Protein AF-A0A955WCJ7-F1 (afdb_monomer)

pLDDT: mean 88.78, std 13.04, range [37.25, 98.38]

Mean predicted aligned error: 10.56 Å

Foldseek 3Di:
DDDDDDDDDDDDDDDDDPDDDPPDFDPVLVVLVVQLVPQPDPLSNLLSLLVSCVVCVPTPCNVVSVVVNLVCLVVQCVVQQPDLVSLVSSCSSCVPDPCNVVSVVSNVVVVVVVVVVVVVVVVVLVVQQVVLVVLLVVCQCVVVVLCLLPLLQQLPQPQAQDAPVVSCVVRVSVVVNQVPPPHWDDDQFKTKDKDKDKGWAADPVRDTDIDMWMWIKMFTDDRRGTFWIKIKTKQLNLQVNLCSHVSDHADLLDPVSSVVSVVVSCVSCVVSCCVSQPPDKDFDPDDDDDDPDDFDFPTWIDGDQKIKGWTWFDRPDDGGMTIMIIGTDPDDD

Secondary structure (DSSP, 8-state):
----------------PPPP---PPPHHHHHHHHHHHT-SSHHHHHHHHHHHHHH-TT-TTHHHHHHHHHHHHHHHHHHHTTSHHHHHHHHHH-TTSTTHHHHHHHHHHHHHHHHHHHHHHHHHHHHHHHHHHHHHHHHTTHHHHHHHHHHHHHTT---TTSBHHHHHHH-HHHHHHHHSSSPPEE-SSEEEEEEEEEEEEEETTTEEEEEEEEEEEEEEEETTEEEEEEEEEETTHHHHHHHHHH-----TTSHHHHHHHHHHHHHHHHHHHHHHH-S--EE--SPPPP-SS---EEEEEEETTEEEEEE-PPTT-TT-EEEEEEEEPPPP-

Solvent-accessible surface area (backbone atoms only — not comparable to full-atom values): 18838 Å² total; per-residue (Å²): 136,85,88,84,88,87,90,85,88,83,89,84,89,81,82,90,71,86,77,77,80,79,83,73,65,49,74,68,53,47,53,38,50,48,51,21,73,66,36,90,43,74,66,54,20,44,51,34,39,32,53,32,40,73,78,31,68,84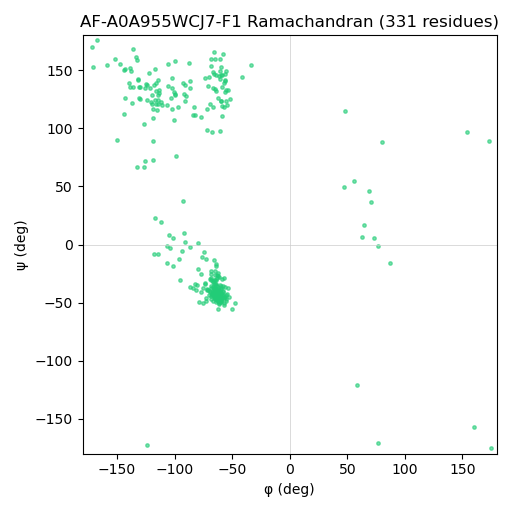,36,86,58,30,67,60,48,51,54,57,48,65,75,43,45,68,65,54,42,72,77,19,66,88,39,66,68,33,30,52,54,44,43,65,51,32,68,84,37,98,54,27,70,59,40,54,53,49,43,52,52,51,53,49,51,56,50,50,52,52,52,47,53,51,51,52,51,53,50,51,52,52,49,28,56,47,50,31,61,74,51,44,56,53,64,58,57,49,48,54,52,49,50,54,42,60,62,65,63,80,55,68,65,35,45,48,72,60,39,35,69,77,36,55,64,50,45,51,66,47,66,40,87,66,63,53,55,68,62,80,47,35,37,40,30,73,47,74,47,76,39,38,40,77,45,96,88,73,52,71,46,82,46,66,41,39,45,36,40,35,37,35,34,55,91,54,12,37,60,34,38,34,42,35,16,52,65,38,19,38,41,38,44,40,24,53,72,70,67,50,86,67,54,72,85,39,68,65,53,41,48,52,25,42,54,50,43,51,63,65,43,49,60,55,51,38,71,54,57,44,95,58,65,43,83,46,96,67,83,79,77,92,62,101,59,94,80,63,62,78,42,42,38,34,35,92,67,32,29,40,31,36,33,56,47,57,89,85,46,87,73,21,45,19,36,37,42,39,32,61,46,77,74,80,130

Structure (mmCIF, N/CA/C/O backbone):
data_AF-A0A955WCJ7-F1
#
_entry.id   AF-A0A955WCJ7-F1
#
loop_
_atom_site.group_PDB
_atom_site.id
_atom_site.type_symbol
_atom_site.label_atom_id
_atom_site.label_alt_id
_atom_site.label_comp_id
_atom_site.label_asym_id
_atom_site.label_entity_id
_atom_site.label_seq_id
_atom_site.pdbx_PDB_ins_code
_atom_site.Cartn_x
_atom_site.Cartn_y
_atom_site.Cartn_z
_atom_site.occupancy
_atom_site.B_iso_or_equiv
_atom_site.auth_seq_id
_atom_site.auth_comp_id
_atom_site.auth_asym_id
_atom_site.auth_atom_id
_atom_site.pdbx_PDB_model_num
ATOM 1 N N . MET A 1 1 ? 101.011 9.136 -98.442 1.00 37.25 1 MET A N 1
ATOM 2 C CA . MET A 1 1 ? 101.334 10.553 -98.180 1.00 37.25 1 MET A CA 1
ATOM 3 C C . MET A 1 1 ? 100.215 11.173 -97.357 1.00 37.25 1 MET A C 1
ATOM 5 O O . MET A 1 1 ? 99.083 11.134 -97.805 1.00 37.25 1 MET A O 1
ATOM 9 N N . ALA A 1 2 ? 100.590 11.663 -96.172 1.00 40.34 2 ALA A N 1
ATOM 10 C CA . ALA A 1 2 ? 100.021 12.739 -95.348 1.00 40.34 2 ALA A CA 1
ATOM 11 C C . ALA A 1 2 ? 98.503 12.835 -95.045 1.00 40.34 2 ALA A C 1
ATOM 13 O O . ALA A 1 2 ? 97.675 13.153 -95.889 1.00 40.34 2 ALA A O 1
ATOM 14 N N . ALA A 1 3 ? 98.250 12.660 -93.743 1.00 43.47 3 ALA A N 1
ATOM 15 C CA . ALA A 1 3 ? 97.163 13.095 -92.864 1.00 43.47 3 ALA A CA 1
ATOM 16 C C . ALA A 1 3 ? 96.498 14.464 -93.130 1.00 43.47 3 ALA A C 1
ATOM 18 O O . ALA A 1 3 ? 97.184 15.406 -93.511 1.00 43.47 3 ALA A O 1
ATOM 19 N N . LEU A 1 4 ? 95.228 14.614 -92.706 1.00 42.62 4 LEU A N 1
ATOM 20 C CA . LEU A 1 4 ? 94.860 15.453 -91.545 1.00 42.62 4 LEU A CA 1
ATOM 21 C C . LEU A 1 4 ? 93.385 15.307 -91.104 1.00 42.62 4 LEU A C 1
ATOM 23 O O . LEU A 1 4 ? 92.505 14.948 -91.874 1.00 42.62 4 LEU A O 1
ATOM 27 N N . ALA A 1 5 ? 93.218 15.559 -89.806 1.00 43.28 5 ALA A N 1
ATOM 28 C CA . ALA A 1 5 ? 92.117 15.371 -88.863 1.00 43.28 5 ALA A CA 1
ATOM 29 C C . ALA A 1 5 ? 90.751 16.034 -89.148 1.00 43.28 5 ALA A C 1
ATOM 31 O O . ALA A 1 5 ? 90.656 17.037 -89.847 1.00 43.28 5 ALA A O 1
ATOM 32 N N . GLY A 1 6 ? 89.727 15.550 -88.426 1.00 41.34 6 GLY A N 1
ATOM 33 C CA . GLY A 1 6 ? 88.511 16.311 -88.112 1.00 41.34 6 GLY A CA 1
ATOM 34 C C . GLY A 1 6 ? 87.411 15.488 -87.427 1.00 41.34 6 GLY A C 1
ATOM 35 O O . GLY A 1 6 ? 86.560 14.925 -88.103 1.00 41.34 6 GLY A O 1
ATOM 36 N N . VAL A 1 7 ? 87.422 15.423 -86.090 1.00 51.59 7 VAL A N 1
ATOM 37 C CA . VAL A 1 7 ? 86.361 14.848 -85.234 1.00 51.59 7 VAL A CA 1
ATOM 38 C C . VAL A 1 7 ? 85.375 15.950 -84.841 1.00 51.59 7 VAL A C 1
ATOM 40 O O . VAL A 1 7 ? 85.821 16.945 -84.278 1.00 51.59 7 VAL A O 1
ATOM 43 N N . VAL A 1 8 ? 84.062 15.744 -85.023 1.00 52.50 8 VAL A N 1
ATOM 44 C CA . VAL A 1 8 ? 83.006 16.377 -84.202 1.00 52.50 8 VAL A CA 1
ATOM 45 C C . VAL A 1 8 ? 81.854 15.388 -83.984 1.00 52.50 8 VAL A C 1
ATOM 47 O O . VAL A 1 8 ? 81.312 14.806 -84.919 1.00 52.50 8 VAL A O 1
ATOM 50 N N . PHE A 1 9 ? 81.528 15.206 -82.707 1.00 46.81 9 PHE A N 1
ATOM 51 C CA . PHE A 1 9 ? 80.503 14.353 -82.109 1.00 46.81 9 PHE A CA 1
ATOM 52 C C . PHE A 1 9 ? 79.159 15.109 -82.060 1.00 46.81 9 PHE A C 1
ATOM 54 O O . PHE A 1 9 ? 79.153 16.292 -81.726 1.00 46.81 9 PHE A O 1
ATOM 61 N N . GLY A 1 10 ? 78.029 14.446 -82.331 1.00 44.62 10 GLY A N 1
ATOM 62 C CA . GLY A 1 10 ? 76.694 15.063 -82.286 1.00 44.62 10 GLY A CA 1
ATOM 63 C C . GLY A 1 10 ? 75.588 14.075 -81.911 1.00 44.62 10 GLY A C 1
ATOM 64 O O . GLY A 1 10 ? 75.000 13.435 -82.776 1.00 44.62 10 GLY A O 1
ATOM 65 N N . LEU A 1 11 ? 75.345 13.965 -80.602 1.00 45.66 11 LEU A N 1
ATOM 66 C CA . LEU A 1 11 ? 74.226 13.297 -79.924 1.00 45.66 11 LEU A CA 1
ATOM 67 C C . LEU A 1 11 ? 72.863 13.923 -80.291 1.00 45.66 11 LEU A C 1
ATOM 69 O O . LEU A 1 11 ? 72.775 15.146 -80.341 1.00 45.66 11 LEU A O 1
ATOM 73 N N . ALA A 1 12 ? 71.802 13.104 -80.380 1.00 46.84 12 ALA A N 1
ATOM 74 C CA . ALA A 1 12 ? 70.592 13.177 -79.527 1.00 46.84 12 ALA A CA 1
ATOM 75 C C . ALA A 1 12 ? 69.337 12.586 -80.214 1.00 46.84 12 ALA A C 1
ATOM 77 O O . ALA A 1 12 ? 68.611 13.268 -80.931 1.00 46.84 12 ALA A O 1
ATOM 78 N N . LEU A 1 13 ? 69.043 11.319 -79.908 1.00 51.06 13 LEU A N 1
ATOM 79 C CA . LEU A 1 13 ? 67.697 10.737 -79.939 1.00 51.06 13 LEU A CA 1
ATOM 80 C C . LEU A 1 13 ? 67.208 10.720 -78.486 1.00 51.06 13 LEU A C 1
ATOM 82 O O . LEU A 1 13 ? 67.719 9.942 -77.682 1.00 51.06 13 LEU A O 1
ATOM 86 N N . LEU A 1 14 ? 66.269 11.599 -78.133 1.00 53.44 14 LEU A N 1
ATOM 87 C CA . LEU A 1 14 ? 65.643 11.632 -76.810 1.00 53.44 14 LEU A CA 1
ATOM 88 C C . LEU A 1 14 ? 64.144 11.387 -76.962 1.00 53.44 14 LEU A C 1
ATOM 90 O O . LEU A 1 14 ? 63.402 12.202 -77.506 1.00 53.44 14 LEU A O 1
ATOM 94 N N . ALA A 1 15 ? 63.758 10.199 -76.505 1.00 49.97 15 ALA A N 1
ATOM 95 C CA . ALA A 1 15 ? 62.405 9.698 -76.419 1.00 49.97 15 ALA A CA 1
ATOM 96 C C . ALA A 1 15 ? 61.570 10.533 -75.440 1.00 49.97 15 ALA A C 1
ATOM 98 O O . ALA A 1 15 ? 61.968 10.792 -74.304 1.00 49.97 15 ALA A O 1
ATOM 99 N N . SER A 1 16 ? 60.382 10.912 -75.888 1.00 50.72 16 SER A N 1
ATOM 100 C CA . SER A 1 16 ? 59.300 11.469 -75.090 1.00 50.72 16 SER A CA 1
ATOM 101 C C . SER A 1 16 ? 58.669 10.375 -74.220 1.00 50.72 16 SER A C 1
ATOM 103 O O . SER A 1 16 ? 57.818 9.614 -74.673 1.00 50.72 16 SER A O 1
ATOM 105 N N . ALA A 1 17 ? 59.074 10.304 -72.952 1.00 56.91 17 ALA A N 1
ATOM 106 C CA . ALA A 1 17 ? 58.304 9.640 -71.903 1.00 56.91 17 ALA A CA 1
ATOM 107 C C . ALA A 1 17 ? 57.357 10.673 -71.261 1.00 56.91 17 ALA A C 1
ATOM 109 O O . ALA A 1 17 ? 57.836 11.737 -70.855 1.00 56.91 17 ALA A O 1
ATOM 110 N N . PRO A 1 18 ? 56.040 10.420 -71.142 1.00 54.81 18 PRO A N 1
ATOM 111 C CA . PRO A 1 18 ? 55.196 11.261 -70.310 1.00 54.81 18 PRO A CA 1
ATOM 112 C C . PRO A 1 18 ? 55.623 11.077 -68.850 1.00 54.81 18 PRO A C 1
ATOM 114 O O . PRO A 1 18 ? 55.598 9.979 -68.297 1.00 54.81 18 PRO A O 1
ATOM 117 N N . LEU A 1 19 ? 56.066 12.182 -68.257 1.00 52.06 19 LEU A N 1
ATOM 118 C CA . LEU A 1 19 ? 56.389 12.325 -66.846 1.00 52.06 19 LEU A CA 1
ATOM 119 C C . LEU A 1 19 ? 55.181 11.906 -66.002 1.00 52.06 19 LEU A C 1
ATOM 121 O O . LEU A 1 19 ? 54.109 12.501 -66.101 1.00 52.06 19 LEU A O 1
ATOM 125 N N . GLY A 1 20 ? 55.373 10.888 -65.164 1.00 50.56 20 GLY A N 1
ATOM 126 C CA . GLY A 1 20 ? 54.420 10.530 -64.126 1.00 50.56 20 GLY A CA 1
ATOM 127 C C . GLY A 1 20 ? 54.224 11.705 -63.172 1.00 50.56 20 GLY A C 1
ATOM 128 O O . GLY A 1 20 ? 55.181 12.206 -62.580 1.00 50.56 20 GLY A O 1
ATOM 129 N N . CYS A 1 21 ? 52.978 12.148 -63.018 1.00 55.12 21 CYS A N 1
ATOM 130 C CA . CYS A 1 21 ? 52.586 13.030 -61.933 1.00 55.12 21 CYS A CA 1
ATOM 131 C C . CYS A 1 21 ? 52.903 12.329 -60.605 1.00 55.12 21 CYS A C 1
ATOM 133 O O . CYS A 1 21 ? 52.259 11.346 -60.247 1.00 55.12 21 CYS A O 1
ATOM 135 N N . SER A 1 22 ? 53.897 12.818 -59.864 1.00 59.19 22 SER A N 1
ATOM 136 C CA . SER A 1 22 ? 54.108 12.402 -58.480 1.00 59.19 22 SER A CA 1
ATOM 137 C C . SER A 1 22 ? 52.937 12.925 -57.643 1.00 59.19 22 SER A C 1
ATOM 139 O O . SER A 1 22 ? 52.925 14.098 -57.262 1.00 59.19 22 SER A O 1
ATOM 141 N N . LEU A 1 23 ? 51.937 12.079 -57.398 1.00 60.34 23 LEU A N 1
ATOM 142 C CA . LEU A 1 23 ? 50.853 12.338 -56.453 1.00 60.34 23 LEU A CA 1
ATOM 143 C C . LEU A 1 23 ? 51.464 12.525 -55.055 1.00 60.34 23 LEU A C 1
ATOM 145 O O . LEU A 1 23 ? 51.814 11.560 -54.380 1.00 60.34 23 LEU A O 1
ATOM 149 N N . ARG A 1 24 ? 51.659 13.778 -54.631 1.00 78.81 24 ARG A N 1
ATOM 150 C CA . ARG A 1 24 ? 51.979 14.099 -53.235 1.00 78.81 24 ARG A CA 1
ATOM 151 C C . ARG A 1 24 ? 50.672 14.144 -52.454 1.00 78.81 24 ARG A C 1
ATOM 153 O O . ARG A 1 24 ? 49.827 14.987 -52.746 1.00 78.81 24 ARG A O 1
ATOM 160 N N . ALA A 1 25 ? 50.535 13.263 -51.465 1.00 85.38 25 ALA A N 1
ATOM 161 C CA . ALA A 1 25 ? 49.440 13.325 -50.503 1.00 85.38 25 ALA A CA 1
ATOM 162 C C . ALA A 1 25 ? 49.425 14.700 -49.819 1.00 85.38 25 ALA A C 1
ATOM 164 O O . ALA A 1 25 ? 50.479 15.265 -49.506 1.00 85.38 25 ALA A O 1
ATOM 165 N N . THR A 1 26 ? 48.234 15.245 -49.584 1.00 91.00 26 THR A N 1
ATOM 166 C CA . THR A 1 26 ? 48.104 16.459 -48.771 1.00 91.00 26 THR A CA 1
ATOM 167 C C . THR A 1 26 ? 48.462 16.147 -47.315 1.00 91.00 26 THR A C 1
ATOM 169 O O . THR A 1 26 ? 48.410 14.993 -46.888 1.00 91.00 26 THR A O 1
ATOM 172 N N . HIS A 1 27 ? 48.805 17.170 -46.526 1.00 91.56 27 HIS A N 1
ATOM 173 C CA . HIS A 1 27 ? 49.083 16.989 -45.096 1.00 91.56 27 HIS A CA 1
ATOM 174 C C . HIS A 1 27 ? 47.907 16.302 -44.378 1.00 91.56 27 HIS A C 1
ATOM 176 O O . HIS A 1 27 ? 48.108 15.360 -43.623 1.00 91.56 27 HIS A O 1
ATOM 182 N N . GLY A 1 28 ? 46.670 16.707 -44.694 1.00 93.38 28 GLY A N 1
ATOM 183 C CA . GLY A 1 28 ? 45.466 16.113 -44.112 1.00 93.38 28 GLY A CA 1
ATOM 184 C C . GLY A 1 28 ? 45.199 14.664 -44.542 1.00 93.38 28 GLY A C 1
ATOM 185 O O . GLY A 1 28 ? 44.708 13.885 -43.725 1.00 93.38 28 GLY A O 1
ATOM 186 N N . ASP A 1 29 ? 45.510 14.302 -45.792 1.00 94.06 29 ASP A N 1
ATOM 187 C CA . ASP A 1 29 ? 45.415 12.924 -46.307 1.00 94.06 29 ASP A CA 1
ATOM 188 C C . ASP A 1 29 ? 46.400 12.018 -45.548 1.00 94.06 29 ASP A C 1
ATOM 190 O O . ASP A 1 29 ? 46.018 11.011 -44.947 1.00 94.06 29 ASP A O 1
ATOM 194 N N . TYR A 1 30 ? 47.661 12.449 -45.445 1.00 94.56 30 TYR A N 1
ATOM 195 C CA . TYR A 1 30 ? 48.683 11.704 -44.716 1.00 94.56 30 TYR A CA 1
ATOM 196 C C . TYR A 1 30 ? 48.399 11.589 -43.211 1.00 94.56 30 TYR A C 1
ATOM 198 O O . TYR A 1 30 ? 48.589 10.514 -42.643 1.00 94.56 30 TYR A O 1
ATOM 206 N N . ASP A 1 31 ? 47.906 12.645 -42.557 1.00 96.00 31 ASP A N 1
ATOM 207 C CA . ASP A 1 31 ? 47.557 12.602 -41.130 1.00 96.00 31 ASP A CA 1
ATOM 208 C C . ASP A 1 31 ? 46.440 11.588 -40.836 1.00 96.00 31 ASP A C 1
ATOM 210 O O . ASP A 1 31 ? 46.511 10.826 -39.863 1.00 96.00 31 ASP A O 1
ATOM 214 N N . ALA A 1 32 ? 45.413 11.538 -41.688 1.00 95.25 32 ALA A N 1
ATOM 215 C CA . ALA A 1 32 ? 44.317 10.587 -41.540 1.00 95.25 32 ALA A CA 1
ATOM 216 C C . ALA A 1 32 ? 44.778 9.147 -41.829 1.00 95.25 32 ALA A C 1
ATOM 218 O O . ALA A 1 32 ? 44.446 8.234 -41.070 1.00 95.25 32 ALA A O 1
ATOM 219 N N . TYR A 1 33 ? 45.618 8.945 -42.849 1.00 96.38 33 TYR A N 1
ATOM 220 C CA . TYR A 1 33 ? 46.235 7.644 -43.120 1.00 96.38 33 TYR A CA 1
ATOM 221 C C . TYR A 1 33 ? 47.139 7.182 -41.965 1.00 96.38 33 TYR A C 1
ATOM 223 O O . TYR A 1 33 ? 47.079 6.026 -41.539 1.00 96.38 33 TYR A O 1
ATOM 231 N N . ARG A 1 34 ? 47.935 8.088 -41.384 1.00 96.50 34 ARG A N 1
ATOM 232 C CA . ARG A 1 34 ? 48.762 7.807 -40.203 1.00 96.50 34 ARG A CA 1
ATOM 233 C C . ARG A 1 34 ? 47.907 7.380 -39.013 1.00 96.50 34 ARG A C 1
ATOM 235 O O . ARG A 1 34 ? 48.276 6.432 -38.325 1.00 96.50 34 ARG A O 1
ATOM 242 N N . SER A 1 35 ? 46.773 8.039 -38.791 1.00 95.75 35 SER A N 1
ATOM 243 C CA . SER A 1 35 ? 45.830 7.679 -37.724 1.00 95.75 35 SER A CA 1
ATOM 244 C C . SER A 1 35 ? 45.276 6.261 -37.911 1.00 95.75 35 SER A C 1
ATOM 246 O O . SER A 1 35 ? 45.215 5.495 -36.955 1.00 95.75 35 SER A O 1
ATOM 248 N N . TYR A 1 36 ? 44.964 5.868 -39.150 1.00 96.50 36 TYR A N 1
ATOM 249 C CA . TYR A 1 36 ? 44.605 4.490 -39.494 1.00 96.50 36 TYR A CA 1
ATOM 250 C C . TYR A 1 36 ? 45.744 3.497 -39.195 1.00 96.50 36 TYR A C 1
ATOM 252 O O . TYR A 1 36 ? 45.541 2.493 -38.509 1.00 96.50 36 TYR A O 1
ATOM 260 N N . ARG A 1 37 ? 46.964 3.777 -39.666 1.00 96.12 37 ARG A N 1
ATOM 261 C CA . ARG A 1 37 ? 48.116 2.868 -39.518 1.00 96.12 37 ARG A CA 1
ATOM 262 C C . ARG A 1 37 ? 48.539 2.663 -38.067 1.00 96.12 37 ARG A C 1
ATOM 264 O O . ARG A 1 37 ? 48.938 1.555 -37.715 1.00 96.12 37 ARG A O 1
ATOM 271 N N . LEU A 1 38 ? 48.464 3.716 -37.257 1.00 96.12 38 LEU A N 1
ATOM 272 C CA . LEU A 1 38 ? 48.900 3.717 -35.860 1.00 96.12 38 LEU A CA 1
ATOM 273 C C . LEU A 1 38 ? 47.801 3.332 -34.865 1.00 96.12 38 LEU A C 1
ATOM 275 O O . LEU A 1 38 ? 48.069 3.342 -33.671 1.00 96.12 38 LEU A O 1
ATOM 279 N N . ALA A 1 39 ? 46.594 2.992 -35.324 1.00 95.25 39 ALA A N 1
ATOM 280 C CA . ALA A 1 39 ? 45.531 2.556 -34.430 1.00 95.25 39 ALA A CA 1
ATOM 281 C C . ALA A 1 39 ? 45.943 1.308 -33.623 1.00 95.25 39 ALA A C 1
ATOM 283 O O . ALA A 1 39 ? 46.495 0.348 -34.184 1.00 95.25 39 ALA A O 1
ATOM 284 N N . ASP A 1 40 ? 45.635 1.352 -32.324 1.00 91.19 40 ASP A N 1
ATOM 285 C CA . ASP A 1 40 ? 46.134 0.433 -31.292 1.00 91.19 40 ASP A CA 1
ATOM 286 C C . ASP A 1 40 ? 45.664 -1.011 -31.482 1.00 91.19 40 ASP A C 1
ATOM 288 O O . ASP A 1 40 ? 46.400 -1.962 -31.216 1.00 91.19 40 ASP A O 1
ATOM 292 N N . ASP A 1 41 ? 44.444 -1.183 -31.987 1.00 90.75 41 ASP A N 1
ATOM 293 C CA . ASP A 1 41 ? 43.851 -2.488 -32.237 1.00 90.75 41 ASP A CA 1
ATOM 294 C C . ASP A 1 41 ? 43.148 -2.559 -33.597 1.00 90.75 41 ASP A C 1
ATOM 296 O O . ASP A 1 41 ? 42.935 -1.565 -34.296 1.00 90.75 41 ASP A O 1
ATOM 300 N N . GLN A 1 42 ? 42.796 -3.782 -33.992 1.00 85.62 42 GLN A N 1
ATOM 301 C CA . GLN A 1 42 ? 42.194 -4.067 -35.290 1.00 85.62 42 GLN A CA 1
ATOM 302 C C . GLN A 1 42 ? 40.806 -3.425 -35.469 1.00 85.62 42 GLN A C 1
ATOM 304 O O . GLN A 1 42 ? 40.453 -3.048 -36.586 1.00 85.62 42 GLN A O 1
ATOM 309 N N . SER A 1 43 ? 40.032 -3.253 -34.390 1.00 85.69 43 SER A N 1
ATOM 310 C CA . SER A 1 43 ? 38.738 -2.566 -34.441 1.00 85.69 43 SER A CA 1
ATOM 311 C C . SER A 1 43 ? 38.909 -1.062 -34.625 1.00 85.69 43 SER A C 1
ATOM 313 O O . SER A 1 43 ? 38.287 -0.478 -35.512 1.00 85.69 43 SER A O 1
ATOM 315 N N . ALA A 1 44 ? 39.771 -0.440 -33.820 1.00 90.12 44 ALA A N 1
ATOM 316 C CA . ALA A 1 44 ? 40.109 0.975 -33.935 1.00 90.12 44 ALA A CA 1
ATOM 317 C C . ALA A 1 44 ? 40.681 1.290 -35.324 1.00 90.12 44 ALA A C 1
ATOM 319 O O . ALA A 1 44 ? 40.305 2.284 -35.943 1.00 90.12 44 ALA A O 1
ATOM 320 N N . ARG A 1 45 ? 41.513 0.388 -35.859 1.00 93.94 45 ARG A N 1
ATOM 321 C CA . ARG A 1 45 ? 42.055 0.474 -37.216 1.00 93.94 45 ARG A CA 1
ATOM 322 C C . ARG A 1 45 ? 40.961 0.440 -38.274 1.00 93.94 45 ARG A C 1
ATOM 324 O O . ARG A 1 45 ? 40.973 1.280 -39.164 1.00 93.94 45 ARG A O 1
ATOM 331 N N . ALA A 1 46 ? 39.996 -0.469 -38.180 1.00 92.50 46 ALA A N 1
ATOM 332 C CA . ALA A 1 46 ? 38.909 -0.537 -39.154 1.00 92.50 46 ALA A CA 1
ATOM 333 C C . ALA A 1 46 ? 38.021 0.726 -39.136 1.00 92.50 46 ALA A C 1
ATOM 335 O O . ALA A 1 46 ? 37.684 1.262 -40.190 1.00 92.50 46 ALA A O 1
ATOM 336 N N . LEU A 1 47 ? 37.718 1.261 -37.947 1.00 92.06 47 LEU A N 1
ATOM 337 C CA . LEU A 1 47 ? 36.971 2.516 -37.783 1.00 92.06 47 LEU A CA 1
ATOM 338 C C . LEU A 1 47 ? 37.733 3.736 -38.319 1.00 92.06 47 LEU A C 1
ATOM 340 O O . LEU A 1 47 ? 37.157 4.577 -39.014 1.00 92.06 47 LEU A O 1
ATOM 344 N N . ALA A 1 48 ? 39.032 3.826 -38.030 1.00 94.75 48 ALA A N 1
ATOM 345 C CA . ALA A 1 48 ? 39.897 4.878 -38.555 1.00 94.75 48 ALA A CA 1
ATOM 346 C C . ALA A 1 48 ? 40.053 4.775 -40.081 1.00 94.75 48 ALA A C 1
ATOM 348 O O . ALA A 1 48 ? 40.053 5.797 -40.763 1.00 94.75 48 ALA A O 1
ATOM 349 N N . GLY A 1 49 ? 40.120 3.557 -40.627 1.00 95.12 49 GLY A N 1
ATOM 350 C CA . GLY A 1 49 ? 40.164 3.302 -42.068 1.00 95.12 49 GLY A CA 1
ATOM 351 C C . GLY A 1 49 ? 38.881 3.740 -42.773 1.00 95.12 49 GLY A C 1
ATOM 352 O O . GLY A 1 49 ? 38.945 4.432 -43.784 1.00 95.12 49 GLY A O 1
ATOM 353 N N . ALA A 1 50 ? 37.714 3.428 -42.204 1.00 94.00 50 ALA A N 1
AT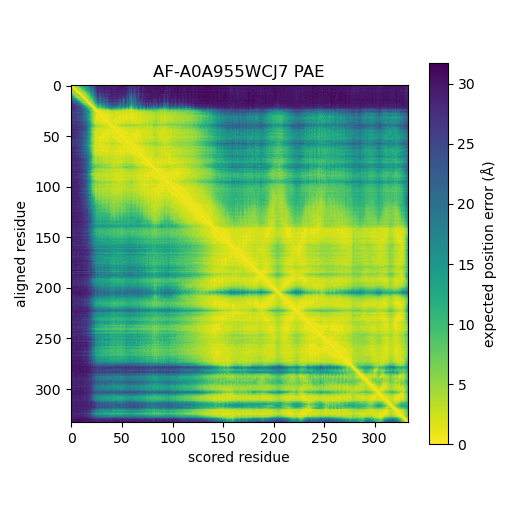OM 354 C CA . ALA A 1 50 ? 36.432 3.919 -42.710 1.00 94.00 50 ALA A CA 1
ATOM 355 C C . ALA A 1 50 ? 36.351 5.455 -42.685 1.00 94.00 50 ALA A C 1
ATOM 357 O O . ALA A 1 50 ? 35.978 6.074 -43.678 1.00 94.00 50 ALA A O 1
ATOM 358 N N . THR A 1 51 ? 36.796 6.075 -41.587 1.00 95.56 51 THR A N 1
ATOM 359 C CA .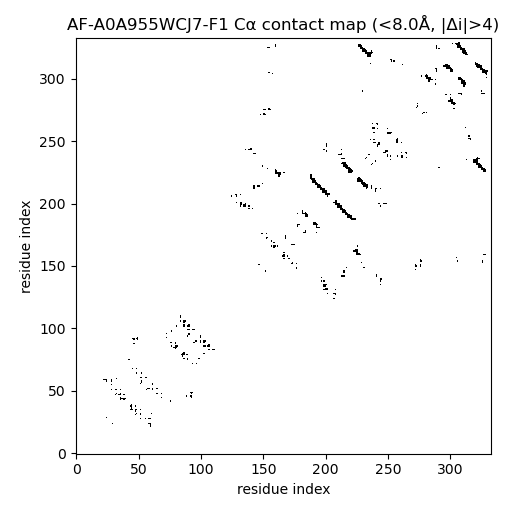 THR A 1 51 ? 36.851 7.543 -41.443 1.00 95.56 51 THR A CA 1
ATOM 360 C C . THR A 1 51 ? 37.796 8.181 -42.471 1.00 95.56 51 THR A C 1
ATOM 362 O O . THR A 1 51 ? 37.504 9.245 -43.018 1.00 95.56 51 THR A O 1
ATOM 365 N N . TYR A 1 52 ? 38.934 7.536 -42.751 1.00 96.44 52 TYR A N 1
ATOM 366 C CA . TYR A 1 52 ? 39.859 7.957 -43.802 1.00 96.44 52 TYR A CA 1
ATOM 367 C C . TYR A 1 52 ? 39.177 7.948 -45.175 1.00 96.44 52 TYR A C 1
ATOM 369 O O . TYR A 1 52 ? 39.232 8.952 -45.879 1.00 96.44 52 TYR A O 1
ATOM 377 N N . LEU A 1 53 ? 38.495 6.854 -45.529 1.00 95.38 53 LEU A N 1
ATOM 378 C CA . LEU A 1 53 ? 37.828 6.701 -46.826 1.00 95.38 53 LEU A CA 1
ATOM 379 C C . LEU A 1 53 ? 36.623 7.630 -47.006 1.00 95.38 53 LEU A C 1
ATOM 381 O O . LEU A 1 53 ? 36.355 8.056 -48.124 1.00 95.38 53 LEU A O 1
ATOM 385 N N . GLU A 1 54 ? 35.923 7.977 -45.927 1.00 94.44 54 GLU A N 1
ATOM 386 C CA . GLU A 1 54 ? 34.857 8.984 -45.953 1.00 94.44 54 GLU A CA 1
ATOM 387 C C . GLU A 1 54 ? 35.412 10.380 -46.277 1.00 94.44 54 GLU A C 1
ATOM 389 O O . GLU A 1 54 ? 34.835 11.117 -47.076 1.00 94.44 54 GLU A O 1
ATOM 394 N N . ARG A 1 55 ? 36.555 10.745 -45.682 1.00 95.56 55 ARG A N 1
ATOM 395 C CA . ARG A 1 55 ? 37.165 12.073 -45.851 1.00 95.56 55 ARG A CA 1
ATOM 396 C C . ARG A 1 55 ? 37.991 12.205 -47.133 1.00 95.56 55 ARG A C 1
ATOM 398 O O . ARG A 1 55 ? 38.043 13.289 -47.708 1.00 95.56 55 ARG A O 1
ATOM 405 N N . TYR A 1 56 ? 38.639 11.125 -47.561 1.00 95.88 56 TYR A N 1
ATOM 406 C CA . TYR A 1 56 ? 39.535 11.077 -48.717 1.00 95.88 56 TYR A CA 1
ATOM 407 C C . TYR A 1 56 ? 39.205 9.869 -49.611 1.00 95.88 56 TYR A C 1
ATOM 409 O O . TYR A 1 56 ? 40.022 8.953 -49.740 1.00 95.88 56 TYR A O 1
ATOM 417 N N . PRO A 1 57 ? 38.024 9.846 -50.260 1.00 94.50 57 PRO A N 1
ATOM 418 C CA . PRO A 1 57 ? 37.595 8.707 -51.078 1.00 94.50 57 PRO A CA 1
ATOM 419 C C . PRO A 1 57 ? 38.531 8.428 -52.263 1.00 94.50 57 PRO A C 1
ATOM 421 O O . PRO A 1 57 ? 38.666 7.276 -52.673 1.00 94.50 57 PRO A O 1
ATOM 424 N N . GLU A 1 58 ? 39.213 9.463 -52.764 1.00 94.44 58 GLU A N 1
ATOM 425 C CA . GLU A 1 58 ? 40.227 9.412 -53.831 1.00 94.44 58 GLU A CA 1
ATOM 426 C C . GLU A 1 58 ? 41.643 9.740 -53.307 1.00 94.44 58 GLU A C 1
ATOM 428 O O . GLU A 1 58 ? 42.524 10.140 -54.067 1.00 94.44 58 GLU A O 1
ATOM 433 N N . GLY A 1 59 ? 41.861 9.622 -51.991 1.00 93.88 59 GLY A N 1
ATOM 434 C CA . GLY A 1 59 ? 43.156 9.881 -51.359 1.00 93.88 59 GLY A CA 1
ATOM 435 C C . GLY A 1 59 ? 44.261 8.958 -51.873 1.00 93.88 59 GLY A C 1
ATOM 436 O O . GLY A 1 59 ? 43.996 7.865 -52.381 1.00 93.88 59 GLY A O 1
ATOM 437 N N . VAL A 1 60 ? 45.521 9.367 -51.696 1.00 95.69 60 VAL A N 1
ATOM 438 C CA . VAL A 1 60 ? 46.684 8.623 -52.222 1.00 95.69 60 VAL A CA 1
ATOM 439 C C . VAL A 1 60 ? 46.746 7.193 -51.673 1.00 95.69 60 VAL A C 1
ATOM 441 O O . VAL A 1 60 ? 47.208 6.288 -52.365 1.00 95.69 60 VAL A O 1
ATOM 444 N N . TYR A 1 61 ? 46.237 6.974 -50.459 1.00 96.06 61 TYR A N 1
ATOM 445 C CA . TYR A 1 61 ? 46.232 5.676 -49.784 1.00 96.06 61 TYR A CA 1
ATOM 446 C C . TYR A 1 61 ? 44.872 4.959 -49.847 1.00 96.06 61 TYR A C 1
ATOM 448 O O . TYR A 1 61 ? 44.706 3.908 -49.229 1.00 96.06 61 TYR A O 1
ATOM 456 N N . ALA A 1 62 ? 43.885 5.485 -50.580 1.00 94.62 62 ALA A N 1
ATOM 457 C CA . ALA A 1 62 ? 42.520 4.954 -50.577 1.00 94.62 62 ALA A CA 1
ATOM 458 C C . ALA A 1 62 ? 42.422 3.508 -51.080 1.00 94.62 62 ALA A C 1
ATOM 460 O O . ALA A 1 62 ? 41.710 2.709 -50.475 1.00 94.62 62 ALA A O 1
ATOM 461 N N . GLU A 1 63 ? 43.173 3.136 -52.119 1.00 95.06 63 GLU A N 1
ATOM 462 C CA . GLU A 1 63 ? 43.206 1.748 -52.611 1.00 95.06 63 GLU A CA 1
ATOM 463 C C . GLU A 1 63 ? 43.780 0.776 -51.572 1.00 95.06 63 GLU A C 1
ATOM 465 O O . GLU A 1 63 ? 43.210 -0.287 -51.3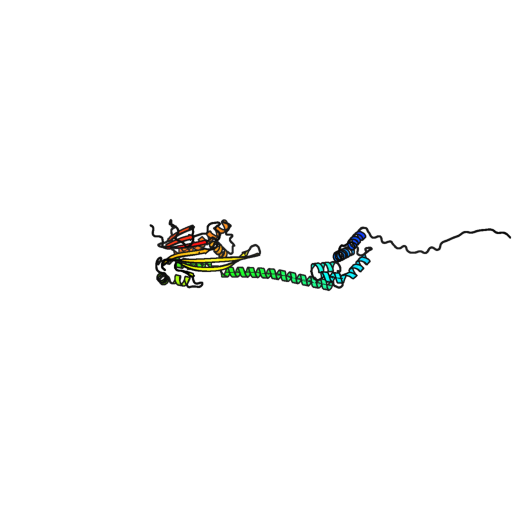28 1.00 95.06 63 GLU A O 1
ATOM 470 N N . GLU A 1 64 ? 44.878 1.158 -50.911 1.00 95.44 64 GLU A N 1
ATOM 471 C CA . GLU A 1 64 ? 45.508 0.343 -49.867 1.00 95.44 64 GLU A CA 1
ATOM 472 C C . GLU A 1 64 ? 44.552 0.129 -48.690 1.00 95.44 64 GLU A C 1
ATOM 474 O O . GLU A 1 64 ? 44.365 -0.999 -48.227 1.00 95.44 64 GLU A O 1
ATOM 479 N N . VAL A 1 65 ? 43.917 1.206 -48.220 1.00 95.94 65 VAL A N 1
ATOM 480 C CA . VAL A 1 65 ? 42.979 1.149 -47.095 1.00 95.94 65 VAL A CA 1
ATOM 481 C C . VAL A 1 65 ? 41.749 0.314 -47.463 1.00 95.94 65 VAL A C 1
ATOM 483 O O . VAL A 1 65 ? 41.341 -0.528 -46.664 1.00 95.94 65 VAL A O 1
ATOM 486 N N . ARG A 1 66 ? 41.194 0.457 -48.677 1.00 94.25 66 ARG A N 1
ATOM 487 C CA . ARG A 1 66 ? 40.070 -0.376 -49.147 1.00 94.25 66 ARG A CA 1
ATOM 488 C C . ARG A 1 66 ? 40.434 -1.858 -49.207 1.00 94.25 66 ARG A C 1
ATOM 490 O O . ARG A 1 66 ? 39.665 -2.683 -48.714 1.00 94.25 66 ARG A O 1
ATOM 497 N N . ALA A 1 67 ? 41.602 -2.201 -49.749 1.00 94.06 67 ALA A N 1
ATOM 498 C CA . ALA A 1 67 ? 42.063 -3.587 -49.826 1.00 94.06 67 ALA A CA 1
ATOM 499 C C . ALA A 1 67 ? 42.260 -4.210 -48.433 1.00 94.06 67 ALA A C 1
ATOM 501 O O . ALA A 1 67 ? 41.836 -5.341 -48.191 1.00 94.06 67 ALA A O 1
ATOM 502 N N . ALA A 1 68 ? 42.859 -3.461 -47.504 1.00 93.50 68 ALA A N 1
ATOM 503 C CA . ALA A 1 68 ? 43.091 -3.922 -46.140 1.00 93.50 68 ALA A CA 1
ATOM 504 C C . ALA A 1 68 ? 41.787 -4.127 -45.353 1.00 93.50 68 ALA A C 1
ATOM 506 O O . ALA A 1 68 ? 41.654 -5.128 -44.653 1.00 93.50 68 ALA A O 1
ATOM 507 N N . LEU A 1 69 ? 40.810 -3.221 -45.487 1.00 93.38 69 LEU A N 1
ATOM 508 C CA . LEU A 1 69 ? 39.490 -3.396 -44.874 1.00 93.38 69 LEU A CA 1
ATOM 509 C C . LEU A 1 69 ? 38.758 -4.608 -45.465 1.00 93.38 69 LEU A C 1
ATOM 511 O O . LEU A 1 69 ? 38.243 -5.435 -44.718 1.00 93.38 69 LEU A O 1
ATOM 515 N N . GLY A 1 70 ? 38.759 -4.765 -46.792 1.00 92.00 70 GLY A N 1
ATOM 516 C CA . GLY A 1 70 ? 38.090 -5.892 -47.453 1.00 92.00 70 GLY A CA 1
ATOM 517 C C . GLY A 1 70 ? 38.601 -7.265 -46.997 1.00 92.00 70 GLY A C 1
ATOM 518 O O . GLY A 1 70 ? 37.813 -8.195 -46.848 1.00 92.00 70 GLY A O 1
ATOM 519 N N . ALA A 1 71 ? 39.901 -7.392 -46.710 1.00 92.50 71 ALA A N 1
ATOM 520 C CA . ALA A 1 71 ? 40.491 -8.638 -46.214 1.00 92.50 71 ALA A CA 1
ATOM 521 C C . ALA A 1 71 ? 40.036 -9.016 -44.789 1.00 92.50 71 ALA A C 1
ATOM 523 O O . ALA A 1 71 ? 40.037 -10.195 -44.436 1.00 92.50 71 ALA A O 1
ATOM 524 N N . GLU A 1 72 ? 39.636 -8.036 -43.976 1.00 91.88 72 GLU A N 1
ATOM 525 C CA . GLU A 1 72 ? 39.322 -8.215 -42.552 1.00 91.88 72 GLU A CA 1
ATOM 526 C C . GLU A 1 72 ? 37.820 -8.219 -42.244 1.00 91.88 72 GLU A C 1
ATOM 528 O O . GLU A 1 72 ? 37.421 -8.440 -41.097 1.00 91.88 72 GLU A O 1
ATOM 533 N N . GLU A 1 73 ? 36.974 -7.996 -43.252 1.00 94.06 73 GLU A N 1
ATOM 534 C CA . GLU A 1 73 ? 35.529 -7.843 -43.084 1.00 94.06 73 GLU A CA 1
ATOM 535 C C . GLU A 1 73 ? 34.896 -9.008 -42.309 1.00 94.06 73 GLU A C 1
ATOM 537 O O . GLU A 1 73 ? 34.111 -8.787 -41.385 1.00 94.06 73 GLU A O 1
ATOM 542 N N . GLU A 1 74 ? 35.262 -10.249 -42.644 1.00 93.88 74 GLU A N 1
ATOM 543 C CA . GLU A 1 74 ? 34.652 -11.438 -42.042 1.00 93.88 74 GLU A CA 1
ATOM 544 C C . GLU A 1 74 ? 34.904 -11.527 -40.540 1.00 93.88 74 GLU A C 1
ATOM 546 O O . GLU A 1 74 ? 33.992 -11.749 -39.739 1.00 93.88 74 GLU A O 1
ATOM 551 N N . ARG A 1 75 ? 36.160 -11.308 -40.151 1.00 90.56 75 ARG A N 1
ATOM 552 C CA . ARG A 1 75 ? 36.574 -11.308 -38.752 1.00 90.56 75 ARG A CA 1
ATOM 553 C C . ARG A 1 75 ? 35.938 -10.140 -38.006 1.00 90.56 75 ARG A C 1
ATOM 555 O O . ARG A 1 75 ? 35.516 -10.306 -36.861 1.00 90.56 75 ARG A O 1
ATOM 562 N N . PHE A 1 76 ? 35.847 -8.976 -38.650 1.00 92.38 76 PHE A N 1
ATOM 563 C CA . PHE A 1 76 ? 35.233 -7.793 -38.062 1.00 92.38 76 PHE A CA 1
ATOM 564 C C . PHE A 1 76 ? 33.738 -8.009 -37.788 1.00 92.38 76 PHE A C 1
ATOM 566 O O . PHE A 1 76 ? 33.269 -7.690 -36.695 1.00 92.38 76 PHE A O 1
ATOM 573 N N . TYR A 1 77 ? 33.001 -8.606 -38.730 1.00 94.25 77 TYR A N 1
ATOM 574 C CA . TYR A 1 77 ? 31.591 -8.946 -38.540 1.00 94.25 77 TYR A CA 1
ATOM 575 C C . TYR A 1 77 ? 31.395 -9.971 -37.415 1.00 94.25 77 TYR A C 1
ATOM 577 O O . TYR A 1 77 ? 30.595 -9.733 -36.511 1.00 94.25 77 TYR A O 1
ATOM 585 N N . ALA A 1 78 ? 32.170 -11.061 -37.404 1.00 92.44 78 ALA A N 1
ATOM 586 C CA . ALA A 1 78 ? 32.031 -12.139 -36.419 1.00 92.44 78 ALA A CA 1
ATOM 587 C C . ALA A 1 78 ? 32.138 -11.659 -34.958 1.00 92.44 78 ALA A C 1
ATOM 589 O O . ALA A 1 78 ? 31.420 -12.148 -34.089 1.00 92.44 78 ALA A O 1
ATOM 590 N N . VAL A 1 79 ? 33.000 -10.676 -34.680 1.00 92.06 79 VAL A N 1
ATOM 591 C CA . VAL A 1 79 ? 33.183 -10.113 -33.328 1.00 92.06 79 VAL A CA 1
ATOM 592 C C . VAL A 1 79 ? 32.055 -9.147 -32.938 1.00 92.06 79 VAL A C 1
ATOM 594 O O . VAL A 1 79 ? 31.793 -8.940 -31.755 1.00 92.06 79 VAL A O 1
ATOM 597 N N . ARG A 1 80 ? 31.390 -8.527 -33.916 1.00 90.62 80 ARG A N 1
ATOM 598 C CA . ARG A 1 80 ? 30.476 -7.391 -33.713 1.00 90.62 80 ARG A CA 1
ATOM 599 C C . ARG A 1 80 ? 28.997 -7.751 -33.875 1.00 90.62 80 ARG A C 1
ATOM 601 O O . ARG A 1 80 ? 28.147 -6.987 -33.422 1.00 90.62 80 ARG A O 1
ATOM 608 N N . ALA A 1 81 ? 28.693 -8.902 -34.473 1.00 92.12 81 ALA A N 1
ATOM 609 C CA . ALA A 1 81 ? 27.336 -9.313 -34.826 1.00 92.12 81 ALA A CA 1
ATOM 610 C C . ALA A 1 81 ? 26.391 -9.534 -33.628 1.00 92.12 81 ALA A C 1
ATOM 612 O O . ALA A 1 81 ? 25.180 -9.546 -33.809 1.00 92.12 81 ALA A O 1
ATOM 613 N N . SER A 1 82 ? 26.914 -9.684 -32.408 1.00 90.94 82 SER A N 1
ATOM 614 C CA . SER A 1 82 ? 26.126 -10.018 -31.212 1.00 90.94 82 SER A CA 1
ATOM 615 C C . SER A 1 82 ? 25.509 -8.821 -30.480 1.00 90.94 82 SER A C 1
ATOM 617 O O . SER A 1 82 ? 24.840 -9.011 -29.467 1.00 90.94 82 SER A O 1
ATOM 619 N N . SER A 1 83 ? 25.742 -7.584 -30.931 1.00 94.56 83 SER A N 1
ATOM 620 C CA . SER A 1 83 ? 25.222 -6.392 -30.251 1.00 94.56 83 SER A CA 1
ATOM 621 C C . SER A 1 83 ? 24.810 -5.294 -31.222 1.00 94.56 83 SER A C 1
ATOM 623 O O . SER A 1 83 ? 25.425 -5.105 -32.270 1.00 94.56 83 SER A O 1
ATOM 625 N N . ALA A 1 84 ? 23.819 -4.488 -30.833 1.00 95.25 84 ALA A N 1
ATOM 626 C CA . ALA A 1 84 ? 23.372 -3.347 -31.630 1.00 95.25 84 ALA A CA 1
ATOM 627 C C . ALA A 1 84 ? 24.497 -2.322 -31.873 1.00 95.25 84 ALA A C 1
ATOM 629 O O . ALA A 1 84 ? 24.611 -1.764 -32.963 1.00 95.25 84 ALA A O 1
ATOM 630 N N . ALA A 1 85 ? 25.355 -2.080 -30.873 1.00 94.75 85 ALA A N 1
ATOM 631 C CA . ALA A 1 85 ? 26.518 -1.206 -31.025 1.00 94.75 85 ALA A CA 1
ATOM 632 C C . ALA A 1 85 ? 27.520 -1.772 -32.042 1.00 94.75 85 ALA A C 1
ATOM 634 O O . ALA A 1 85 ? 27.948 -1.050 -32.939 1.00 94.75 85 ALA A O 1
ATOM 635 N N . GLY A 1 86 ? 27.827 -3.070 -31.959 1.00 94.81 86 GLY A N 1
ATOM 636 C CA . GLY A 1 86 ? 28.739 -3.717 -32.894 1.00 94.81 86 GLY A CA 1
ATOM 637 C C . GLY A 1 86 ? 28.206 -3.758 -34.326 1.00 94.81 86 GLY A C 1
ATOM 638 O O . GLY A 1 86 ? 28.945 -3.453 -35.259 1.00 94.81 86 GLY A O 1
ATOM 639 N N . LEU A 1 87 ? 26.920 -4.047 -34.517 1.00 96.31 87 LEU A N 1
ATOM 640 C CA . LEU A 1 87 ? 26.278 -4.024 -35.834 1.00 96.31 87 LEU A CA 1
ATOM 641 C C . LEU A 1 87 ? 26.288 -2.622 -36.458 1.00 96.31 87 LEU A C 1
ATOM 643 O O . LEU A 1 87 ? 26.545 -2.488 -37.653 1.00 96.31 87 LEU A O 1
ATOM 647 N N . ARG A 1 88 ? 26.080 -1.565 -35.657 1.00 96.00 88 ARG A N 1
ATOM 648 C CA . ARG A 1 88 ? 26.234 -0.172 -36.116 1.00 96.00 88 ARG A CA 1
ATOM 649 C C . ARG A 1 88 ? 27.673 0.150 -36.507 1.00 96.00 88 ARG A C 1
ATOM 651 O O . ARG A 1 88 ? 27.888 0.783 -37.536 1.00 96.00 88 ARG A O 1
ATOM 658 N N . ASP A 1 89 ? 28.649 -0.308 -35.725 1.00 94.62 89 ASP A N 1
ATOM 659 C CA . ASP A 1 89 ? 30.064 -0.154 -36.071 1.00 94.62 89 ASP A CA 1
ATOM 660 C C . ASP A 1 89 ? 30.401 -0.876 -37.385 1.00 94.62 89 ASP A C 1
ATOM 662 O O . ASP A 1 89 ? 31.085 -0.301 -38.229 1.00 94.62 89 ASP A O 1
ATOM 666 N N . TYR A 1 90 ? 29.887 -2.094 -37.596 1.00 96.06 90 TYR A N 1
ATOM 667 C CA . TYR A 1 90 ? 30.044 -2.836 -38.851 1.00 96.06 90 TYR A CA 1
ATOM 668 C C . TYR A 1 90 ? 29.448 -2.079 -40.038 1.00 96.06 90 TYR A C 1
ATOM 670 O O . TYR A 1 90 ? 30.148 -1.868 -41.022 1.00 96.06 90 TYR A O 1
ATOM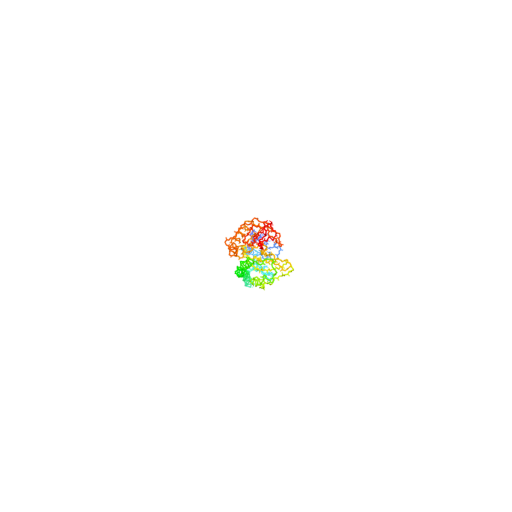 678 N N . LEU A 1 91 ? 28.206 -1.602 -39.931 1.00 95.94 91 LEU A N 1
ATOM 679 C CA . LEU A 1 91 ? 27.540 -0.852 -41.002 1.00 95.94 91 LEU A CA 1
ATOM 680 C C . LEU A 1 91 ? 28.214 0.494 -41.307 1.00 95.94 91 LEU A C 1
ATOM 682 O O . LEU A 1 91 ? 28.139 0.970 -42.436 1.00 95.94 91 LEU A O 1
ATOM 686 N N . ARG A 1 92 ? 28.903 1.096 -40.329 1.00 94.00 92 ARG A N 1
ATOM 687 C CA . ARG A 1 92 ? 29.728 2.293 -40.542 1.00 94.00 92 ARG A CA 1
ATOM 688 C C . ARG A 1 92 ? 31.003 1.984 -41.330 1.00 94.00 92 ARG A C 1
ATOM 690 O O . ARG A 1 92 ? 31.413 2.804 -42.143 1.00 94.00 92 ARG A O 1
ATOM 697 N N . VAL A 1 93 ? 31.642 0.837 -41.084 1.00 94.69 93 VAL A N 1
ATOM 698 C CA . VAL A 1 93 ? 32.887 0.445 -41.777 1.00 94.69 93 VAL A CA 1
ATOM 699 C C . VAL A 1 93 ? 32.612 -0.161 -43.152 1.00 94.69 93 VAL A C 1
ATOM 701 O O . VAL A 1 93 ? 33.335 0.125 -44.102 1.00 94.69 93 VAL A O 1
ATOM 704 N N . TYR A 1 94 ? 31.562 -0.975 -43.263 1.00 94.94 94 TYR A N 1
ATOM 705 C CA . TYR A 1 94 ? 31.208 -1.750 -44.452 1.00 94.94 94 TYR A CA 1
ATOM 706 C C . TYR A 1 94 ? 29.746 -1.488 -44.867 1.00 94.94 94 TYR A C 1
ATOM 708 O O . TYR A 1 94 ? 28.913 -2.395 -44.804 1.00 94.94 94 TYR A O 1
ATOM 716 N N . PRO A 1 95 ? 29.399 -0.266 -45.317 1.00 92.38 95 PRO A N 1
ATOM 717 C CA . PRO A 1 95 ? 28.014 0.092 -45.654 1.00 92.38 95 PRO A CA 1
ATOM 718 C C . PRO A 1 95 ? 27.435 -0.738 -46.810 1.00 92.38 95 PRO A C 1
ATOM 720 O O . PRO A 1 95 ? 26.230 -0.965 -46.874 1.00 92.38 95 PRO A O 1
ATOM 723 N N . THR A 1 96 ? 28.294 -1.224 -47.709 1.00 92.81 96 THR A N 1
ATOM 724 C CA . THR A 1 96 ? 27.952 -2.122 -48.825 1.00 92.81 96 THR A CA 1
ATOM 725 C C . THR A 1 96 ? 28.649 -3.483 -48.707 1.00 92.81 96 THR A C 1
ATOM 727 O O . THR A 1 96 ? 28.857 -4.168 -49.708 1.00 92.81 96 THR A O 1
ATOM 730 N N . GLY A 1 97 ? 29.042 -3.862 -47.486 1.00 93.62 97 GLY A N 1
ATOM 731 C CA . GLY A 1 97 ? 29.736 -5.113 -47.192 1.00 93.62 97 GLY A CA 1
ATOM 732 C C . GLY A 1 97 ? 28.896 -6.367 -47.433 1.00 93.62 97 GLY A C 1
ATOM 733 O O . GLY A 1 97 ? 27.666 -6.312 -47.528 1.00 93.62 97 GLY A O 1
ATOM 734 N N . ARG A 1 98 ? 29.553 -7.530 -47.468 1.00 96.38 98 ARG A N 1
ATOM 735 C CA . ARG A 1 98 ? 28.911 -8.839 -47.697 1.00 96.38 98 ARG A CA 1
ATOM 736 C C . ARG A 1 98 ? 27.812 -9.158 -46.676 1.00 96.38 98 ARG A C 1
ATOM 738 O O . ARG A 1 98 ? 26.861 -9.859 -47.008 1.00 96.38 98 ARG A O 1
ATOM 745 N N . HIS A 1 99 ? 27.924 -8.634 -45.451 1.00 96.88 99 HIS A N 1
ATOM 746 C CA . HIS A 1 99 ? 26.955 -8.831 -44.367 1.00 96.88 99 HIS A CA 1
ATOM 747 C C . HIS A 1 99 ? 26.081 -7.604 -44.102 1.00 96.88 99 HIS A C 1
ATOM 749 O O . HIS A 1 99 ? 25.329 -7.615 -43.133 1.00 96.88 99 HIS A O 1
ATOM 755 N N . ALA A 1 100 ? 26.121 -6.554 -44.931 1.00 96.25 100 ALA A N 1
ATOM 756 C CA . ALA A 1 100 ? 25.348 -5.327 -44.696 1.00 96.25 100 ALA A CA 1
ATOM 757 C C . ALA A 1 100 ? 23.841 -5.601 -44.566 1.00 96.25 100 ALA A C 1
ATOM 759 O O . ALA A 1 100 ? 23.199 -5.145 -43.618 1.00 96.25 100 ALA A O 1
ATOM 760 N N . ALA A 1 101 ? 23.281 -6.427 -45.456 1.00 97.19 101 ALA A N 1
ATOM 761 C CA . ALA A 1 101 ? 21.872 -6.815 -45.394 1.00 97.19 101 ALA A CA 1
ATOM 762 C C . ALA A 1 101 ? 21.533 -7.596 -44.110 1.00 97.19 101 ALA A C 1
ATOM 764 O O . ALA A 1 101 ? 20.536 -7.298 -43.450 1.00 97.19 101 ALA A O 1
ATOM 765 N N . ALA A 1 102 ? 22.382 -8.557 -43.725 1.00 96.12 102 ALA A N 1
ATOM 766 C CA . ALA A 1 102 ? 22.208 -9.335 -42.499 1.00 96.12 102 ALA A CA 1
ATOM 767 C C . ALA A 1 102 ? 22.325 -8.451 -41.246 1.00 96.12 102 ALA A C 1
ATOM 769 O O . ALA A 1 102 ? 21.512 -8.559 -40.332 1.00 96.12 102 ALA A O 1
ATOM 770 N N . ALA A 1 103 ? 23.286 -7.525 -41.224 1.00 97.38 103 ALA A N 1
ATOM 771 C CA . ALA A 1 103 ? 23.500 -6.605 -40.116 1.00 97.38 103 ALA A CA 1
ATOM 772 C C . ALA A 1 103 ? 22.331 -5.627 -39.931 1.00 97.38 103 ALA A C 1
ATOM 774 O O . ALA A 1 103 ? 21.909 -5.386 -38.800 1.00 97.38 103 ALA A O 1
ATOM 775 N N . HIS A 1 104 ? 21.770 -5.097 -41.024 1.00 97.06 104 HIS A N 1
ATOM 776 C CA . HIS A 1 104 ? 20.554 -4.285 -40.965 1.00 97.06 104 HIS A CA 1
ATOM 777 C C . HIS A 1 104 ? 19.357 -5.076 -40.425 1.00 97.06 104 HIS A C 1
ATOM 779 O O . HIS A 1 104 ? 18.627 -4.560 -39.577 1.00 97.06 104 HIS A O 1
ATOM 785 N N . ALA A 1 105 ? 19.162 -6.316 -40.884 1.00 96.75 105 ALA A N 1
ATOM 786 C CA . ALA A 1 105 ? 18.070 -7.170 -40.422 1.00 96.75 105 ALA A CA 1
ATOM 787 C C . ALA A 1 105 ? 18.184 -7.495 -38.922 1.00 96.75 105 ALA A C 1
ATOM 789 O O . ALA A 1 105 ? 17.196 -7.378 -38.195 1.00 96.75 105 ALA A O 1
ATOM 790 N N . GLU A 1 106 ? 19.386 -7.833 -38.450 1.00 96.38 106 GLU A N 1
ATOM 791 C CA . GLU A 1 106 ? 19.640 -8.130 -37.037 1.00 96.38 106 GLU A CA 1
ATOM 792 C C . GLU A 1 106 ? 19.465 -6.885 -36.159 1.00 96.38 106 GLU A C 1
ATOM 794 O O . GLU A 1 106 ? 18.803 -6.940 -35.125 1.00 96.38 106 GLU A O 1
ATOM 799 N N . LEU A 1 107 ? 19.958 -5.722 -36.600 1.00 96.56 107 LEU A N 1
ATOM 800 C CA . LEU A 1 107 ? 19.777 -4.466 -35.871 1.00 96.56 107 LEU A CA 1
ATOM 801 C C . LEU A 1 107 ? 18.290 -4.100 -35.729 1.00 96.56 107 LEU A C 1
ATOM 803 O O . LEU A 1 107 ? 17.859 -3.662 -34.662 1.00 96.56 107 LEU A O 1
ATOM 807 N N . GLN A 1 108 ? 17.492 -4.312 -36.779 1.00 96.50 108 GLN A N 1
ATOM 808 C CA . GLN A 1 108 ? 16.040 -4.140 -36.707 1.00 96.50 108 GLN A CA 1
ATOM 809 C C . GLN A 1 108 ? 15.386 -5.154 -35.762 1.00 96.50 108 GLN A C 1
ATOM 811 O O . GLN A 1 108 ? 14.445 -4.802 -35.054 1.00 96.50 108 GLN A O 1
ATOM 816 N N . ALA A 1 109 ? 15.855 -6.404 -35.741 1.00 96.00 109 ALA A N 1
ATOM 817 C CA . ALA A 1 109 ? 15.337 -7.427 -34.839 1.00 96.00 109 ALA A CA 1
ATOM 818 C C . ALA A 1 109 ? 15.625 -7.096 -33.368 1.00 96.00 109 ALA A C 1
ATOM 820 O O . ALA A 1 109 ? 14.708 -7.171 -32.554 1.00 96.00 109 ALA A O 1
ATOM 821 N N . LEU A 1 110 ? 16.850 -6.670 -33.043 1.00 95.56 110 LEU A N 1
ATOM 822 C CA . LEU A 1 110 ? 17.221 -6.203 -31.704 1.00 95.56 110 LEU A CA 1
ATOM 823 C C . LEU A 1 110 ? 16.379 -4.995 -31.287 1.00 95.56 110 LEU A C 1
ATOM 825 O O . LEU A 1 110 ? 15.770 -5.014 -30.225 1.00 95.56 110 LEU A O 1
ATOM 829 N N . SER A 1 111 ? 16.239 -3.998 -32.165 1.00 93.69 111 SER A N 1
ATOM 830 C CA . SER A 1 111 ? 15.424 -2.814 -31.872 1.00 93.69 111 SER A CA 1
ATOM 831 C C . SER A 1 111 ? 13.952 -3.143 -31.611 1.00 93.69 111 SER A C 1
ATOM 833 O O . SER A 1 111 ? 13.324 -2.460 -30.805 1.00 93.69 111 SER A O 1
ATOM 835 N N . ARG A 1 112 ? 13.381 -4.151 -32.289 1.00 95.25 112 ARG A N 1
ATOM 836 C CA . ARG A 1 112 ? 12.012 -4.610 -32.007 1.00 95.25 112 ARG A CA 1
ATOM 837 C C . ARG A 1 112 ? 11.913 -5.277 -30.638 1.00 95.25 112 ARG A C 1
ATOM 839 O O . ARG A 1 112 ? 10.988 -4.951 -29.907 1.00 95.25 112 ARG A O 1
ATOM 846 N N . ARG A 1 113 ? 12.868 -6.143 -30.279 1.00 95.62 113 ARG A N 1
ATOM 847 C CA . ARG A 1 113 ? 12.914 -6.790 -28.955 1.00 95.62 113 ARG A CA 1
ATOM 848 C C . ARG A 1 113 ? 13.026 -5.760 -27.835 1.00 95.62 113 ARG A C 1
ATOM 850 O O . ARG A 1 113 ? 12.212 -5.788 -26.926 1.00 95.62 113 ARG A O 1
ATOM 857 N N . ASP A 1 114 ? 13.938 -4.796 -27.961 1.00 93.81 114 ASP A N 1
ATOM 858 C CA . ASP A 1 114 ? 14.107 -3.725 -26.970 1.00 93.81 114 ASP A CA 1
ATOM 859 C C . ASP A 1 114 ? 12.806 -2.921 -26.776 1.00 93.81 114 ASP A C 1
ATOM 861 O O . ASP A 1 114 ? 12.429 -2.582 -25.653 1.00 93.81 114 ASP A O 1
ATOM 865 N N . ALA A 1 115 ? 12.089 -2.633 -27.869 1.00 94.75 115 ALA A N 1
ATOM 866 C CA . ALA A 1 115 ? 10.805 -1.937 -27.816 1.00 94.75 115 ALA A CA 1
ATOM 867 C C . ALA A 1 115 ? 9.691 -2.796 -27.191 1.00 94.75 115 ALA A C 1
ATOM 869 O O . ALA A 1 115 ? 8.880 -2.283 -26.419 1.00 94.75 115 ALA A O 1
ATOM 870 N N . GLU A 1 116 ? 9.643 -4.091 -27.508 1.00 96.12 116 GLU A N 1
ATOM 871 C CA . GLU A 1 116 ? 8.701 -5.050 -26.922 1.00 96.12 116 GLU A CA 1
ATOM 872 C C . GLU A 1 116 ? 8.937 -5.228 -25.419 1.00 96.12 116 GLU A C 1
ATOM 874 O O . GLU A 1 116 ? 7.972 -5.208 -24.651 1.00 96.12 116 GLU A O 1
ATOM 879 N N . ASP A 1 117 ? 10.197 -5.329 -24.994 1.00 95.62 117 ASP A N 1
ATOM 880 C CA . ASP A 1 117 ? 10.597 -5.447 -23.593 1.00 95.62 117 ASP A CA 1
ATOM 881 C C . ASP A 1 117 ? 10.236 -4.177 -22.815 1.00 95.62 117 ASP A C 1
ATOM 883 O O . ASP A 1 117 ? 9.593 -4.253 -21.765 1.00 95.62 117 ASP A O 1
ATOM 887 N N . ALA A 1 118 ? 10.543 -2.996 -23.361 1.00 95.12 118 ALA A N 1
ATOM 888 C CA . ALA A 1 118 ? 10.135 -1.724 -22.768 1.00 95.12 118 ALA A CA 1
ATOM 889 C C . ALA A 1 118 ? 8.604 -1.628 -22.629 1.00 95.12 118 ALA A C 1
ATOM 891 O O . ALA A 1 118 ? 8.090 -1.289 -21.561 1.00 95.12 118 ALA A O 1
ATOM 892 N N . ALA A 1 119 ? 7.859 -2.001 -23.673 1.00 95.75 119 ALA A N 1
ATOM 893 C CA . ALA A 1 119 ? 6.399 -2.021 -23.639 1.00 95.75 119 ALA A CA 1
ATOM 894 C C . ALA A 1 119 ? 5.839 -3.074 -22.665 1.00 95.75 119 ALA A C 1
ATOM 896 O O . ALA A 1 119 ? 4.766 -2.880 -22.090 1.00 95.75 119 ALA A O 1
ATOM 897 N N . ALA A 1 120 ? 6.518 -4.206 -22.476 1.00 95.38 120 ALA A N 1
ATOM 898 C CA . ALA A 1 120 ? 6.142 -5.216 -21.492 1.00 95.38 120 ALA A CA 1
ATOM 899 C C . ALA A 1 120 ? 6.323 -4.697 -20.059 1.00 95.38 120 ALA A C 1
ATOM 901 O O . ALA A 1 120 ? 5.414 -4.867 -19.247 1.00 95.38 120 ALA A O 1
ATOM 902 N N . VAL A 1 121 ? 7.431 -4.005 -19.770 1.00 92.88 121 VAL A N 1
ATOM 903 C CA . VAL A 1 121 ? 7.673 -3.359 -18.468 1.00 92.88 121 VAL A CA 1
ATOM 904 C C . VAL A 1 121 ? 6.590 -2.323 -18.165 1.00 92.88 121 VAL A C 1
ATOM 906 O O . VAL A 1 121 ? 6.004 -2.350 -17.083 1.00 92.88 121 VAL A O 1
ATOM 909 N N . THR A 1 122 ? 6.258 -1.454 -19.125 1.00 92.31 122 THR A N 1
ATOM 910 C CA . THR A 1 122 ? 5.185 -0.462 -18.953 1.00 92.31 122 THR A CA 1
ATOM 911 C C . THR A 1 122 ? 3.837 -1.126 -18.673 1.00 92.31 122 THR A C 1
ATOM 913 O O . THR A 1 122 ? 3.190 -0.777 -17.688 1.00 92.31 122 THR A O 1
ATOM 916 N N . ARG A 1 123 ? 3.443 -2.136 -19.463 1.00 93.56 123 ARG A N 1
ATOM 917 C CA . ARG A 1 123 ? 2.182 -2.871 -19.251 1.00 93.56 123 ARG A CA 1
ATOM 918 C C . ARG A 1 123 ? 2.129 -3.578 -17.899 1.00 93.56 123 ARG A C 1
ATOM 920 O O . ARG A 1 123 ? 1.077 -3.601 -17.268 1.00 93.56 123 ARG A O 1
ATOM 927 N N . ALA A 1 124 ? 3.239 -4.166 -17.452 1.00 89.56 124 ALA A N 1
ATOM 928 C CA . ALA A 1 124 ? 3.313 -4.819 -16.149 1.00 89.56 124 ALA A CA 1
ATOM 929 C C . ALA A 1 124 ? 3.119 -3.812 -15.005 1.00 89.56 124 ALA A C 1
ATOM 931 O O . ALA A 1 124 ? 2.372 -4.092 -14.066 1.00 89.56 124 ALA A O 1
ATOM 932 N N . ARG A 1 125 ? 3.727 -2.622 -15.112 1.00 87.88 125 ARG A N 1
ATOM 933 C CA . ARG A 1 125 ? 3.541 -1.530 -14.148 1.00 87.88 125 ARG A CA 1
ATOM 934 C C . ARG A 1 125 ? 2.085 -1.066 -14.100 1.00 87.88 125 ARG A C 1
ATOM 936 O O . ARG A 1 125 ? 1.492 -1.057 -13.026 1.00 87.88 125 ARG A O 1
ATOM 943 N N . GLU A 1 126 ? 1.488 -0.773 -15.253 1.00 89.38 126 GLU A N 1
ATOM 944 C CA . GLU A 1 126 ? 0.082 -0.351 -15.354 1.00 89.38 126 GLU A CA 1
ATOM 945 C C . GLU A 1 126 ? -0.882 -1.408 -14.795 1.00 89.38 126 GLU A C 1
ATOM 947 O O . GLU A 1 126 ? -1.824 -1.081 -14.072 1.00 89.38 126 GLU A O 1
ATOM 952 N N . ALA A 1 127 ? -0.638 -2.692 -15.079 1.00 89.88 127 ALA A N 1
ATOM 953 C CA . ALA A 1 127 ? -1.442 -3.788 -14.544 1.00 89.88 127 ALA A CA 1
ATOM 954 C C . ALA A 1 127 ? -1.327 -3.897 -13.014 1.00 89.88 127 ALA A C 1
ATOM 956 O O . ALA A 1 127 ? -2.336 -4.118 -12.343 1.00 89.88 127 ALA A O 1
ATOM 957 N N . SER A 1 128 ? -0.125 -3.713 -12.459 1.00 86.00 128 SER A N 1
ATOM 958 C CA . SER A 1 128 ? 0.104 -3.698 -11.010 1.00 86.00 128 SER A CA 1
ATOM 959 C C . SER A 1 128 ? -0.616 -2.530 -10.336 1.00 86.00 128 SER A C 1
ATOM 961 O O . SER A 1 128 ? -1.302 -2.723 -9.333 1.00 86.00 128 SER A O 1
ATOM 963 N N . GLU A 1 129 ? -0.517 -1.326 -10.901 1.00 86.19 129 GLU A N 1
ATOM 964 C CA . GLU A 1 129 ? -1.211 -0.132 -10.405 1.00 86.19 129 GLU A CA 1
ATOM 965 C C . GLU A 1 129 ? -2.740 -0.314 -10.457 1.00 86.19 129 GLU A C 1
ATOM 967 O O . GLU A 1 129 ? -3.445 -0.030 -9.485 1.00 86.19 129 GLU A O 1
ATOM 972 N N . ALA A 1 130 ? -3.269 -0.869 -11.553 1.00 88.56 130 ALA A N 1
ATOM 973 C CA . ALA A 1 130 ? -4.693 -1.163 -11.694 1.00 88.56 130 ALA A CA 1
ATOM 974 C C . ALA A 1 130 ? -5.179 -2.227 -10.694 1.00 88.56 130 ALA A C 1
ATOM 976 O O . ALA A 1 130 ? -6.267 -2.086 -10.123 1.00 88.56 130 ALA A O 1
ATOM 977 N N . ALA A 1 131 ? -4.382 -3.274 -10.459 1.00 86.81 131 ALA A N 1
ATOM 978 C CA . ALA A 1 131 ? -4.677 -4.312 -9.477 1.00 86.81 131 ALA A CA 1
ATOM 979 C C . ALA A 1 131 ? -4.683 -3.750 -8.048 1.00 86.81 131 ALA A C 1
ATOM 981 O O . ALA A 1 131 ? -5.633 -4.000 -7.305 1.00 86.81 131 ALA A O 1
ATOM 982 N N . ALA A 1 132 ? -3.700 -2.919 -7.690 1.00 85.44 132 ALA A N 1
ATOM 983 C CA . ALA A 1 132 ? -3.659 -2.221 -6.405 1.00 85.44 132 ALA A CA 1
ATOM 984 C C . ALA A 1 132 ? -4.883 -1.313 -6.213 1.00 85.44 132 ALA A C 1
ATOM 986 O O . ALA A 1 132 ? -5.570 -1.392 -5.194 1.00 85.44 132 ALA A O 1
ATOM 987 N N . ALA A 1 133 ? -5.243 -0.524 -7.230 1.00 86.56 133 ALA A N 1
ATOM 988 C CA . ALA A 1 133 ? -6.431 0.325 -7.192 1.00 86.56 133 ALA A CA 1
ATOM 989 C C . ALA A 1 133 ? -7.743 -0.479 -7.092 1.00 86.56 133 ALA A C 1
ATOM 991 O O . ALA A 1 133 ? -8.737 0.007 -6.543 1.00 86.56 133 ALA A O 1
ATOM 992 N N . ALA A 1 134 ? -7.795 -1.692 -7.649 1.00 88.00 134 ALA A N 1
ATOM 993 C CA . ALA A 1 134 ? -8.930 -2.599 -7.497 1.00 88.00 134 ALA A CA 1
ATOM 994 C C . ALA A 1 134 ? -8.998 -3.203 -6.086 1.00 88.00 134 ALA A C 1
ATOM 996 O O . ALA A 1 134 ? -10.067 -3.171 -5.479 1.00 88.00 134 ALA A O 1
ATOM 997 N N . ALA A 1 135 ? -7.873 -3.674 -5.544 1.00 84.94 135 ALA A N 1
ATOM 998 C CA . ALA A 1 135 ? -7.785 -4.211 -4.186 1.00 84.94 135 ALA A CA 1
ATOM 999 C C . ALA A 1 135 ? -8.162 -3.155 -3.135 1.00 84.94 135 ALA A C 1
ATOM 1001 O O . ALA A 1 135 ? -8.995 -3.409 -2.268 1.00 84.94 135 ALA A O 1
ATOM 1002 N N . LEU A 1 136 ? -7.648 -1.931 -3.276 1.00 88.75 136 LEU A N 1
ATOM 1003 C CA . LEU A 1 136 ? -7.998 -0.803 -2.412 1.00 88.75 136 LEU A CA 1
ATOM 1004 C C . LEU A 1 136 ? -9.504 -0.508 -2.435 1.00 88.75 136 LEU A C 1
ATOM 1006 O O . LEU A 1 136 ? -10.122 -0.319 -1.393 1.00 88.75 136 LEU A O 1
ATOM 1010 N N . ARG A 1 137 ? -10.131 -0.527 -3.620 1.00 88.50 137 ARG A N 1
ATOM 1011 C CA . ARG A 1 137 ? -11.590 -0.363 -3.743 1.00 88.50 137 ARG A CA 1
ATOM 1012 C C . ARG A 1 137 ? -12.373 -1.490 -3.076 1.00 88.50 137 ARG A C 1
ATOM 1014 O O . ARG A 1 137 ? -13.414 -1.203 -2.498 1.00 88.50 137 ARG A O 1
ATOM 1021 N N . ALA A 1 138 ? -11.897 -2.731 -3.162 1.00 88.75 138 ALA A N 1
ATOM 1022 C CA . ALA A 1 138 ? -12.551 -3.890 -2.556 1.00 88.75 138 ALA A CA 1
ATOM 1023 C C . ALA A 1 138 ? -12.499 -3.877 -1.020 1.00 88.75 138 ALA A C 1
ATOM 1025 O O . ALA A 1 138 ? -13.320 -4.519 -0.371 1.00 88.75 138 ALA A O 1
ATOM 1026 N N . HIS A 1 139 ? -11.536 -3.156 -0.447 1.00 92.69 139 HIS A N 1
ATOM 1027 C CA . HIS A 1 139 ? -11.326 -3.066 0.997 1.00 92.69 139 HIS A CA 1
ATOM 1028 C C . HIS A 1 139 ? -11.747 -1.728 1.601 1.00 92.69 139 HIS A C 1
ATOM 1030 O O . HIS A 1 139 ? -11.683 -1.558 2.819 1.00 92.69 139 HIS A O 1
ATOM 1036 N N . ARG A 1 140 ? -12.218 -0.793 0.772 1.00 90.88 140 ARG A N 1
ATOM 1037 C CA . ARG A 1 140 ? -12.832 0.442 1.248 1.00 90.88 140 ARG A CA 1
ATOM 1038 C C . ARG A 1 140 ? -14.009 0.106 2.163 1.00 90.88 140 ARG A C 1
ATOM 1040 O O . ARG A 1 140 ? -14.769 -0.811 1.875 1.00 90.88 140 ARG A O 1
ATOM 1047 N N . GLY A 1 141 ? -14.152 0.834 3.259 1.00 94.81 141 GLY A N 1
ATOM 1048 C CA . GLY A 1 141 ? -15.156 0.573 4.278 1.00 94.81 141 GLY A CA 1
ATOM 1049 C C . GLY A 1 141 ? -14.713 -0.423 5.341 1.00 94.81 141 GLY A C 1
ATOM 1050 O O . GLY A 1 141 ? -15.311 -0.409 6.407 1.00 94.81 141 GLY A O 1
ATOM 1051 N N . PHE A 1 142 ? -13.647 -1.217 5.140 1.00 96.81 142 PHE A N 1
ATOM 1052 C CA . PHE A 1 142 ? -13.255 -2.268 6.090 1.00 96.81 142 PHE A CA 1
ATOM 1053 C C . PHE A 1 142 ? -13.175 -1.757 7.532 1.00 96.81 142 PHE A C 1
ATOM 1055 O O . PHE A 1 142 ? -13.845 -2.292 8.411 1.00 96.81 142 PHE A O 1
ATOM 1062 N N . THR A 1 143 ? -12.381 -0.714 7.787 1.00 97.31 143 THR A N 1
ATOM 1063 C CA . THR A 1 143 ? -12.190 -0.206 9.151 1.00 97.31 143 THR A CA 1
ATOM 1064 C C . THR A 1 143 ? -13.468 0.412 9.697 1.00 97.31 143 THR A C 1
ATOM 1066 O O . THR A 1 143 ? -13.827 0.111 10.832 1.00 97.31 143 THR A O 1
ATOM 1069 N N . ARG A 1 144 ? -14.195 1.191 8.882 1.00 96.81 144 ARG A N 1
ATOM 1070 C CA . ARG A 1 144 ? -15.491 1.768 9.265 1.00 96.81 144 ARG A CA 1
ATOM 1071 C C . ARG A 1 144 ? -16.475 0.673 9.677 1.00 96.81 144 ARG A C 1
ATOM 1073 O O . ARG A 1 144 ? -16.984 0.715 10.784 1.00 96.81 144 ARG A O 1
ATOM 1080 N N . GLU A 1 145 ? -16.669 -0.344 8.844 1.00 96.75 145 GLU A N 1
ATOM 1081 C CA . GLU A 1 145 ? -17.584 -1.460 9.104 1.00 96.75 145 GLU A CA 1
ATOM 1082 C C . GLU A 1 145 ? -17.215 -2.237 10.373 1.00 96.75 145 GLU A C 1
ATOM 1084 O O . GLU A 1 145 ? -18.096 -2.677 11.115 1.00 96.75 145 GLU A O 1
ATOM 1089 N N . ARG A 1 146 ? -15.915 -2.423 10.652 1.00 97.50 146 ARG A N 1
ATOM 1090 C CA . ARG A 1 146 ? -15.477 -3.065 11.901 1.00 97.50 146 ARG A CA 1
ATOM 1091 C C . ARG A 1 146 ? -15.718 -2.169 13.108 1.00 97.50 146 ARG A C 1
ATOM 1093 O O . ARG A 1 146 ? -16.196 -2.678 14.117 1.00 97.50 146 ARG A O 1
ATOM 1100 N N . LEU A 1 147 ? -15.420 -0.877 13.018 1.00 97.50 147 LEU A N 1
ATOM 1101 C CA . LEU A 1 147 ? -15.698 0.063 14.102 1.00 97.50 147 LEU A CA 1
ATOM 1102 C C . LEU A 1 147 ? -17.202 0.168 14.369 1.00 97.50 147 LEU A C 1
ATOM 1104 O O . LEU A 1 147 ? -17.601 -0.002 15.515 1.00 97.50 147 LEU A O 1
ATOM 1108 N N . ASP A 1 148 ? -18.032 0.313 13.336 1.00 96.50 148 ASP A N 1
ATOM 1109 C CA . ASP A 1 148 ? -19.496 0.335 13.450 1.00 96.50 148 ASP A CA 1
ATOM 1110 C C . ASP A 1 148 ? -20.024 -0.919 14.154 1.00 96.50 148 ASP A C 1
ATOM 1112 O O . ASP A 1 148 ? -20.821 -0.830 15.091 1.00 96.50 148 ASP A O 1
ATOM 1116 N N . LEU A 1 149 ? -19.548 -2.102 13.745 1.00 96.44 149 LEU A N 1
ATOM 1117 C CA . LEU A 1 149 ? -19.944 -3.365 14.360 1.00 96.44 149 LEU A CA 1
ATOM 1118 C C . LEU A 1 149 ? -19.541 -3.425 15.838 1.00 96.44 149 LEU A C 1
ATOM 1120 O O . LEU A 1 149 ? -20.387 -3.688 16.691 1.00 96.44 149 LEU A O 1
ATOM 1124 N N . PHE A 1 150 ? -18.259 -3.226 16.153 1.00 97.38 150 PHE A N 1
ATOM 1125 C CA . PHE A 1 150 ? -17.763 -3.456 17.511 1.00 97.38 150 PHE A CA 1
ATOM 1126 C C . PHE A 1 150 ? -18.137 -2.338 18.474 1.00 97.38 150 PHE A C 1
ATOM 1128 O O . PHE A 1 150 ? -18.562 -2.648 19.581 1.00 97.38 150 PHE A O 1
ATOM 1135 N N . LEU A 1 151 ? -18.066 -1.068 18.074 1.00 96.00 151 LEU A N 1
ATOM 1136 C CA . LEU A 1 151 ? -18.562 0.027 18.909 1.00 96.00 151 LEU A CA 1
ATOM 1137 C C . LEU A 1 151 ? -20.071 -0.117 19.118 1.00 96.00 151 LEU A C 1
ATOM 1139 O O . LEU A 1 151 ? -20.539 -0.061 20.250 1.00 96.00 151 LEU A O 1
ATOM 1143 N N . GLY A 1 152 ? -20.830 -0.408 18.059 1.00 94.31 152 GLY A N 1
ATOM 1144 C CA . GLY A 1 152 ? -22.272 -0.599 18.163 1.00 94.31 152 GLY A CA 1
ATOM 1145 C C . GLY A 1 152 ? -22.664 -1.741 19.101 1.00 94.31 152 GLY A C 1
ATOM 1146 O O . GLY A 1 152 ? -23.683 -1.644 19.775 1.00 94.31 152 GLY A O 1
ATOM 1147 N N . VAL A 1 153 ? -21.902 -2.832 19.151 1.00 94.94 153 VAL A N 1
ATOM 1148 C CA . VAL A 1 153 ? -22.161 -3.961 20.058 1.00 94.94 153 VAL A CA 1
ATOM 1149 C C . VAL A 1 153 ? -21.687 -3.663 21.484 1.00 94.94 153 VAL A C 1
ATOM 1151 O O . VAL A 1 153 ? -22.455 -3.831 22.424 1.00 94.94 153 VAL A O 1
ATOM 1154 N N . LEU A 1 154 ? -20.448 -3.198 21.658 1.00 96.00 154 LEU A N 1
ATOM 1155 C CA . LEU A 1 154 ? -19.834 -3.013 22.977 1.00 96.00 154 LEU A CA 1
ATOM 1156 C C . LEU A 1 154 ? -20.496 -1.893 23.780 1.00 96.00 154 LEU A C 1
ATOM 1158 O O . LEU A 1 154 ? -20.681 -2.032 24.983 1.00 96.00 154 LEU A O 1
ATOM 1162 N N . LEU A 1 155 ? -20.895 -0.803 23.123 1.00 93.62 155 LEU A N 1
ATOM 1163 C CA . LEU A 1 155 ? -21.538 0.330 23.792 1.00 93.62 155 LEU A CA 1
ATOM 1164 C C . LEU A 1 155 ? -22.982 0.027 24.231 1.00 93.62 155 LEU A C 1
ATOM 1166 O O . LEU A 1 155 ? -23.546 0.785 25.012 1.00 93.62 155 LEU A O 1
ATOM 1170 N N . ARG A 1 156 ? -23.576 -1.076 23.752 1.00 92.56 156 ARG A N 1
ATOM 1171 C CA . ARG A 1 156 ? -24.906 -1.553 24.167 1.00 92.56 156 ARG A CA 1
ATOM 1172 C C . ARG A 1 156 ? -24.872 -2.577 25.299 1.00 92.56 156 ARG A C 1
ATOM 1174 O O . ARG A 1 156 ? -25.937 -2.954 25.778 1.00 92.56 156 ARG A O 1
ATOM 1181 N N . VAL A 1 157 ? -23.689 -3.024 25.722 1.00 93.62 157 VAL A N 1
ATOM 1182 C CA . VAL A 1 157 ? -23.563 -3.927 26.869 1.00 93.62 157 VAL A CA 1
ATOM 1183 C C . VAL A 1 157 ? -23.929 -3.159 28.136 1.00 93.62 157 VAL A C 1
ATOM 1185 O O . VAL A 1 157 ? -23.297 -2.152 28.457 1.00 93.62 157 VAL A O 1
ATOM 1188 N N . ASP A 1 158 ? -24.936 -3.634 28.865 1.00 92.06 158 ASP A N 1
ATOM 1189 C CA . ASP A 1 158 ? -25.360 -3.085 30.159 1.00 92.06 158 ASP A CA 1
ATOM 1190 C C . ASP A 1 158 ? -25.133 -4.069 31.322 1.00 92.06 158 ASP A C 1
ATOM 1192 O O . ASP A 1 158 ? -25.181 -3.683 32.490 1.00 92.06 158 ASP A O 1
ATOM 1196 N N . THR A 1 159 ? -24.761 -5.316 31.021 1.00 94.19 159 THR A N 1
ATOM 1197 C CA . THR A 1 159 ? -24.443 -6.373 31.992 1.00 94.19 159 THR A CA 1
ATOM 1198 C C . THR A 1 159 ? -22.948 -6.464 32.342 1.00 94.19 159 THR A C 1
ATOM 1200 O O . THR A 1 159 ? -22.409 -7.562 32.501 1.00 94.19 159 THR A O 1
ATOM 1203 N N . TRP A 1 160 ? -22.236 -5.337 32.444 1.00 94.25 160 TRP A N 1
ATOM 1204 C CA . TRP A 1 160 ? -20.824 -5.333 32.865 1.00 94.25 160 TRP A CA 1
ATOM 1205 C C . TRP A 1 160 ? -20.647 -5.959 34.261 1.00 94.25 160 TRP A C 1
ATOM 1207 O O . TRP A 1 160 ? -21.511 -5.852 35.132 1.00 94.25 160 TRP A O 1
ATOM 1217 N N . GLY A 1 161 ? -19.522 -6.640 34.477 1.00 94.62 161 GLY A N 1
ATOM 1218 C CA . GLY A 1 161 ? -19.202 -7.365 35.710 1.00 94.62 161 GLY A CA 1
ATOM 1219 C C . GLY A 1 161 ? -19.925 -8.708 35.877 1.00 94.62 161 GLY A C 1
ATOM 1220 O O . GLY A 1 161 ? -19.685 -9.400 36.870 1.00 94.62 161 GLY A O 1
ATOM 1221 N N . GLN A 1 162 ? -20.792 -9.106 34.940 1.00 96.50 162 GLN A N 1
ATOM 1222 C CA . GLN A 1 162 ? -21.453 -10.417 34.949 1.00 96.50 162 GLN A CA 1
ATOM 1223 C C . GLN A 1 162 ? -20.610 -11.494 34.245 1.00 96.50 162 GLN A C 1
ATOM 1225 O O . GLN A 1 162 ? -19.776 -11.152 33.399 1.00 96.50 162 GLN A O 1
ATOM 1230 N N . PRO A 1 163 ? -20.818 -12.789 34.570 1.00 96.44 163 PRO A N 1
ATOM 1231 C CA . PRO A 1 163 ? -20.178 -13.900 33.866 1.00 96.44 163 PRO A CA 1
ATOM 1232 C C . PRO A 1 163 ? -20.467 -13.859 32.366 1.00 96.44 163 PRO A C 1
ATOM 1234 O O . PRO A 1 163 ? -21.597 -13.567 31.964 1.00 96.44 163 PRO A O 1
ATOM 1237 N N . MET A 1 164 ? -19.476 -14.203 31.541 1.00 94.31 164 MET A N 1
ATOM 1238 C CA . MET A 1 164 ? -19.575 -14.117 30.081 1.00 94.31 164 MET A CA 1
ATOM 1239 C C . MET A 1 164 ? -20.798 -14.848 29.520 1.00 94.31 164 MET A C 1
ATOM 1241 O O . MET A 1 164 ? -21.437 -14.332 28.612 1.00 94.31 164 MET A O 1
ATOM 1245 N N . GLU A 1 165 ? -21.167 -15.999 30.093 1.00 94.25 165 GLU A N 1
ATOM 1246 C CA . GLU A 1 165 ? -22.366 -16.755 29.708 1.00 94.25 165 GLU A CA 1
ATOM 1247 C C . GLU A 1 165 ? -23.645 -15.906 29.794 1.00 94.25 165 GLU A C 1
ATOM 1249 O O . GLU A 1 165 ? -24.469 -15.920 28.881 1.00 94.25 165 GLU A O 1
ATOM 1254 N N . GLN A 1 166 ? -23.799 -15.120 30.862 1.00 96.94 166 GLN A N 1
ATOM 1255 C CA . GLN A 1 166 ? -24.960 -14.246 31.033 1.00 96.94 166 GLN A CA 1
ATOM 1256 C C . GLN A 1 166 ? -24.903 -13.058 30.072 1.00 96.94 166 GLN A C 1
ATOM 1258 O O . GLN A 1 166 ? -25.923 -12.692 29.490 1.00 96.94 166 GLN A O 1
ATOM 1263 N N . VAL A 1 167 ? -23.707 -12.495 29.862 1.00 96.44 167 VAL A N 1
ATOM 1264 C CA . VAL A 1 167 ? -23.502 -11.389 28.917 1.00 96.44 167 VAL A CA 1
ATOM 1265 C C . VAL A 1 167 ? -23.898 -11.811 27.502 1.00 96.44 167 VAL A C 1
ATOM 1267 O O . VAL A 1 167 ? -24.653 -11.100 26.847 1.00 96.44 167 VAL A O 1
ATOM 1270 N N . VAL A 1 168 ? -23.451 -12.976 27.020 1.00 95.81 168 VAL A N 1
ATOM 1271 C CA . VAL A 1 168 ? -23.779 -13.440 25.658 1.00 95.81 168 VAL A CA 1
ATOM 1272 C C . VAL A 1 168 ? -25.251 -13.822 25.494 1.00 95.81 168 VAL A C 1
ATOM 1274 O O . VAL A 1 168 ? -25.799 -13.660 24.405 1.00 95.81 168 VAL A O 1
ATOM 1277 N N . GLN A 1 169 ? -25.908 -14.292 26.560 1.00 96.25 169 GLN A N 1
ATOM 1278 C CA . GLN A 1 169 ? -27.352 -14.548 26.558 1.00 96.25 169 GLN A CA 1
ATOM 1279 C C . GLN A 1 169 ? -28.160 -13.247 26.458 1.00 96.25 169 GLN A C 1
ATOM 1281 O O . GLN A 1 169 ? -29.148 -13.202 25.725 1.00 96.25 169 GLN A O 1
ATOM 1286 N N . ALA A 1 170 ? -27.737 -12.194 27.167 1.00 97.00 170 ALA A N 1
ATOM 1287 C CA . ALA A 1 170 ? -28.364 -10.874 27.112 1.00 97.00 170 ALA A CA 1
ATOM 1288 C C . ALA A 1 170 ? -28.051 -10.120 25.804 1.00 97.00 170 ALA A C 1
ATOM 1290 O O . ALA A 1 170 ? -28.912 -9.411 25.285 1.00 97.00 170 ALA A O 1
ATOM 1291 N N . HIS A 1 171 ? -26.853 -10.323 25.244 1.00 96.69 171 HIS A N 1
ATOM 1292 C CA . HIS A 1 171 ? -26.330 -9.625 24.065 1.00 96.69 171 HIS A CA 1
ATOM 1293 C C . HIS A 1 171 ? -25.878 -10.613 22.970 1.00 96.69 171 HIS A C 1
ATOM 1295 O O . HIS A 1 171 ? -24.678 -10.764 22.709 1.00 96.69 171 HIS A O 1
ATOM 1301 N N . PRO A 1 172 ? -26.804 -11.293 22.270 1.00 96.38 172 PRO A N 1
ATOM 1302 C CA . PRO A 1 172 ? -26.463 -12.293 21.250 1.00 96.38 172 PRO A CA 1
ATOM 1303 C C . PRO A 1 172 ? -25.721 -11.710 20.031 1.00 96.38 172 PRO A C 1
ATOM 1305 O O . PRO A 1 172 ? -25.114 -12.433 19.241 1.00 96.38 172 PRO A O 1
ATOM 1308 N N . GLU A 1 173 ? -25.774 -10.398 19.806 1.00 96.12 173 GLU A N 1
ATOM 1309 C CA . GLU A 1 173 ? -24.929 -9.691 18.839 1.00 96.12 173 GLU A CA 1
ATOM 1310 C C . GLU A 1 173 ? -23.443 -9.682 19.218 1.00 96.12 173 GLU A C 1
ATOM 1312 O O . GLU A 1 173 ? -22.613 -9.742 18.309 1.00 96.12 173 GLU A O 1
ATOM 1317 N N . LEU A 1 174 ? -23.103 -9.677 20.513 1.00 95.81 174 LEU A N 1
ATOM 1318 C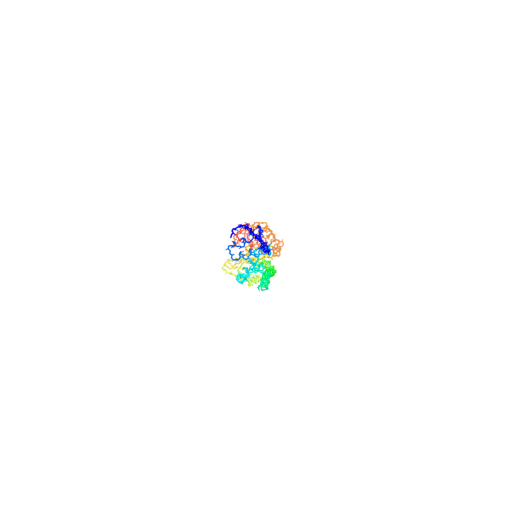 CA . LEU A 1 174 ? -21.722 -9.798 20.986 1.00 95.81 174 LEU A CA 1
ATOM 1319 C C . LEU A 1 174 ? -21.164 -11.175 20.661 1.00 95.81 174 LEU A C 1
ATOM 1321 O O . LEU A 1 174 ? -20.097 -11.271 20.048 1.00 95.81 174 LEU A O 1
ATOM 1325 N N . ASP A 1 175 ? -21.925 -12.223 20.978 1.00 94.94 175 ASP A N 1
ATOM 1326 C CA . ASP A 1 175 ? -21.553 -13.592 20.627 1.00 94.94 175 ASP A CA 1
ATOM 1327 C C . ASP A 1 175 ? -21.353 -13.735 19.118 1.00 94.94 175 ASP A C 1
ATOM 1329 O O . ASP A 1 175 ? -20.287 -14.148 18.675 1.00 94.94 175 ASP A O 1
ATOM 1333 N N . ARG A 1 176 ? -22.306 -13.274 18.295 1.00 96.31 176 ARG A N 1
ATOM 1334 C CA . ARG A 1 176 ? -22.173 -13.319 16.827 1.00 96.31 176 ARG A CA 1
ATOM 1335 C C . ARG A 1 176 ? -20.947 -12.562 16.315 1.00 96.31 176 ARG A C 1
ATOM 1337 O O . ARG A 1 176 ? -20.240 -13.074 15.444 1.00 96.31 176 ARG A O 1
ATOM 1344 N N . ALA A 1 177 ? -20.678 -11.364 16.838 1.00 96.19 177 ALA A N 1
ATOM 1345 C CA . ALA A 1 177 ? -19.533 -10.557 16.426 1.00 96.19 177 ALA A CA 1
ATOM 1346 C C . ALA A 1 177 ? -18.200 -11.256 16.737 1.00 96.19 177 ALA A C 1
ATOM 1348 O O . ALA A 1 177 ? -17.287 -11.242 15.905 1.00 96.19 177 ALA A O 1
ATOM 1349 N N . PHE A 1 178 ? -18.084 -11.922 17.889 1.00 95.69 178 PHE A N 1
ATOM 1350 C CA . PHE A 1 178 ? -16.882 -12.669 18.265 1.00 95.69 178 PHE A CA 1
ATOM 1351 C C . PHE A 1 178 ? -16.813 -14.053 17.608 1.00 95.69 178 PHE A C 1
ATOM 1353 O O . PHE A 1 178 ? -15.735 -14.456 17.176 1.00 95.69 178 PHE A O 1
ATOM 1360 N N . ALA A 1 179 ? -17.941 -14.727 17.405 1.00 93.50 179 ALA A N 1
ATOM 1361 C CA . ALA A 1 179 ? -18.031 -16.033 16.769 1.00 93.50 179 ALA A CA 1
ATOM 1362 C C . ALA A 1 179 ? -17.698 -16.013 15.268 1.00 93.50 179 ALA A C 1
ATOM 1364 O O . ALA A 1 179 ? -17.225 -17.025 14.752 1.00 93.50 179 ALA A O 1
ATOM 1365 N N . ALA A 1 180 ? -17.929 -14.903 14.564 1.00 94.88 180 ALA A N 1
ATOM 1366 C CA . ALA A 1 180 ? -17.565 -14.778 13.151 1.00 94.88 180 ALA A CA 1
ATOM 1367 C C . ALA A 1 180 ? -16.054 -14.971 12.925 1.00 94.88 180 ALA A C 1
ATOM 1369 O O . ALA A 1 180 ? -15.251 -14.646 13.797 1.00 94.88 180 ALA A O 1
ATOM 1370 N N . ASP A 1 181 ? -15.635 -15.435 11.750 1.00 94.00 181 ASP A N 1
ATOM 1371 C CA . ASP A 1 181 ? -14.204 -15.542 11.458 1.00 94.00 181 ASP A CA 1
ATOM 1372 C C . ASP A 1 181 ? -13.539 -14.160 11.282 1.00 94.00 181 ASP A C 1
ATOM 1374 O O . ASP A 1 181 ? -14.157 -13.236 10.743 1.00 94.00 181 ASP A O 1
ATOM 1378 N N . PRO A 1 182 ? -12.276 -13.994 11.722 1.00 96.25 182 PRO A N 1
ATOM 1379 C CA . PRO A 1 182 ? -11.482 -14.953 12.493 1.00 96.25 182 PRO A CA 1
ATOM 1380 C C . PRO A 1 182 ? -11.956 -15.056 13.953 1.00 96.25 182 PRO A C 1
ATOM 1382 O O . PRO A 1 182 ? -12.320 -14.055 14.576 1.00 96.25 182 PRO A O 1
ATOM 1385 N N . ARG A 1 183 ? -11.920 -16.271 14.511 1.00 95.38 183 ARG A N 1
ATOM 1386 C CA . ARG A 1 183 ? -12.266 -16.532 15.919 1.00 95.38 183 ARG A CA 1
ATOM 1387 C C . ARG A 1 183 ? -11.281 -15.819 16.867 1.00 95.38 183 ARG A C 1
ATOM 1389 O O . ARG A 1 183 ? -10.102 -15.693 16.528 1.00 95.38 183 ARG A O 1
ATOM 1396 N N . PRO A 1 184 ? -11.733 -15.345 18.042 1.00 96.94 184 PRO A N 1
ATOM 1397 C CA . PRO A 1 184 ? -10.857 -14.739 19.035 1.00 96.94 184 PRO A CA 1
ATOM 1398 C C . PRO A 1 184 ? -9.912 -15.775 19.648 1.00 96.94 184 PRO A C 1
ATOM 1400 O O . PRO A 1 184 ? -10.231 -16.960 19.739 1.00 96.94 184 PRO A O 1
ATOM 1403 N N . VAL A 1 185 ? -8.766 -15.299 20.123 1.00 96.94 185 VAL A N 1
ATOM 1404 C CA . VAL A 1 185 ? -7.859 -16.053 20.989 1.00 96.94 185 VAL A CA 1
ATOM 1405 C C . VAL A 1 185 ? -8.150 -15.640 22.426 1.00 96.94 185 VAL A C 1
ATOM 1407 O O . VAL A 1 185 ? -8.007 -14.464 22.759 1.00 96.94 185 VAL A O 1
ATOM 1410 N N . CYS A 1 186 ? -8.571 -16.591 23.256 1.00 95.00 186 CYS A N 1
ATOM 1411 C CA . CYS A 1 186 ? -8.939 -16.348 24.648 1.00 95.00 186 CYS A CA 1
ATOM 1412 C C . CYS A 1 186 ? -7.989 -17.055 25.619 1.00 95.00 186 CYS A C 1
ATOM 1414 O O . CYS A 1 186 ? -7.578 -18.191 25.380 1.00 95.00 186 CYS A O 1
ATOM 1416 N N . ASP A 1 187 ? -7.681 -16.378 26.719 1.00 92.56 187 ASP A N 1
ATOM 1417 C CA . ASP A 1 187 ? -7.075 -16.921 27.931 1.00 92.56 187 ASP A CA 1
ATOM 1418 C C . ASP A 1 187 ? -7.973 -16.592 29.147 1.00 92.56 187 ASP A C 1
ATOM 1420 O O . ASP A 1 187 ? -9.103 -16.130 28.980 1.00 92.56 187 ASP A O 1
ATOM 1424 N N . ALA A 1 188 ? -7.502 -16.868 30.367 1.00 89.88 188 ALA A N 1
ATOM 1425 C CA . ALA A 1 188 ? -8.299 -16.687 31.585 1.00 89.88 188 ALA A CA 1
ATOM 1426 C C . ALA A 1 188 ? -8.665 -15.222 31.890 1.00 89.88 188 ALA A C 1
ATOM 1428 O O . ALA A 1 188 ? -9.623 -14.980 32.619 1.00 89.88 188 ALA A O 1
ATOM 1429 N N . THR A 1 189 ? -7.912 -14.251 31.369 1.00 93.69 189 THR A N 1
ATOM 1430 C CA . THR A 1 189 ? -8.085 -12.828 31.698 1.00 93.69 189 THR A CA 1
ATOM 1431 C C . THR A 1 189 ? -8.454 -11.977 30.494 1.00 93.69 189 THR A C 1
ATOM 1433 O O . THR A 1 189 ? -8.770 -10.797 30.650 1.00 93.69 189 THR A O 1
ATOM 1436 N N . ARG A 1 190 ? -8.431 -12.529 29.276 1.00 95.31 190 ARG A N 1
ATOM 1437 C CA . ARG A 1 190 ? -8.790 -11.772 28.075 1.00 95.31 190 ARG A CA 1
ATOM 1438 C C . ARG A 1 190 ? -9.195 -12.632 26.888 1.00 95.31 190 ARG A C 1
ATOM 1440 O O . ARG A 1 190 ? -8.690 -13.728 26.675 1.00 95.31 190 ARG A O 1
ATOM 1447 N N . CYS A 1 191 ? -10.006 -12.039 26.020 1.00 96.19 191 CYS A N 1
ATOM 1448 C CA . CYS A 1 191 ? -10.284 -12.533 24.674 1.00 96.19 191 CYS A CA 1
ATOM 1449 C C . CYS A 1 191 ? -9.878 -11.483 23.643 1.00 96.19 191 CYS A C 1
ATOM 1451 O O . CYS A 1 191 ? -10.384 -10.367 23.664 1.00 96.19 191 CYS A O 1
ATOM 1453 N N . THR A 1 192 ? -8.987 -11.834 22.718 1.00 97.88 192 THR A N 1
ATOM 1454 C CA . THR A 1 192 ? -8.483 -10.923 21.683 1.00 97.88 192 THR A CA 1
ATOM 1455 C C . THR A 1 192 ? -8.925 -11.370 20.297 1.00 97.88 192 THR A C 1
ATOM 1457 O O . THR A 1 192 ? -8.616 -12.477 19.857 1.00 97.88 192 THR A O 1
ATOM 1460 N N . LYS A 1 193 ? -9.588 -10.479 19.563 1.00 97.88 193 LYS A N 1
ATOM 1461 C CA . LYS A 1 193 ? -9.966 -10.662 18.165 1.00 97.88 193 LYS A CA 1
ATOM 1462 C C . LYS A 1 193 ? -9.179 -9.710 17.280 1.00 97.88 193 LYS A C 1
ATOM 1464 O O . LYS A 1 193 ? -9.239 -8.501 17.457 1.00 97.88 193 LYS A O 1
ATOM 1469 N N . THR A 1 194 ? -8.449 -10.259 16.312 1.00 98.06 194 THR A N 1
ATOM 1470 C CA . THR A 1 194 ? -7.647 -9.470 15.369 1.00 98.06 194 THR A CA 1
ATOM 1471 C C . THR A 1 194 ? -8.239 -9.547 13.972 1.00 98.06 194 THR A C 1
ATOM 1473 O O . THR A 1 194 ? -8.309 -10.618 13.377 1.00 98.06 194 THR A O 1
ATOM 1476 N N . LEU A 1 195 ? -8.616 -8.394 13.435 1.00 97.88 195 LEU A N 1
ATOM 1477 C CA . LEU A 1 195 ? -9.119 -8.214 12.080 1.00 97.88 195 LEU A CA 1
ATOM 1478 C C . LEU A 1 195 ? -8.091 -7.386 11.322 1.00 97.88 195 LEU A C 1
ATOM 1480 O O . LEU A 1 195 ? -7.648 -6.354 11.818 1.00 97.88 195 LEU A O 1
ATOM 1484 N N . ARG A 1 196 ? -7.695 -7.823 10.130 1.00 96.81 196 ARG A N 1
ATOM 1485 C CA . ARG A 1 196 ? -6.729 -7.085 9.316 1.00 96.81 196 ARG A CA 1
ATOM 1486 C C . ARG A 1 196 ? -7.066 -7.160 7.843 1.00 96.81 196 ARG A C 1
ATOM 1488 O O . ARG A 1 196 ? -7.605 -8.167 7.385 1.00 96.81 196 ARG A O 1
ATOM 1495 N N . VAL A 1 197 ? -6.674 -6.124 7.122 1.00 95.81 197 VAL A N 1
ATOM 1496 C CA . VAL A 1 197 ? -6.712 -6.079 5.668 1.00 95.81 197 VAL A CA 1
ATOM 1497 C C . VAL A 1 197 ? -5.416 -5.471 5.149 1.00 95.81 197 VAL A C 1
ATOM 1499 O O . VAL A 1 197 ? -4.922 -4.484 5.698 1.00 95.81 197 VAL A O 1
ATOM 1502 N N . SER A 1 198 ? -4.854 -6.092 4.117 1.00 94.62 198 SER A N 1
ATOM 1503 C CA . SER A 1 198 ? -3.721 -5.546 3.375 1.00 94.62 198 SER A CA 1
ATOM 1504 C C . SER A 1 198 ? -4.246 -4.752 2.187 1.00 94.62 198 SER A C 1
ATOM 1506 O O . SER A 1 198 ? -5.209 -5.166 1.540 1.00 94.62 198 SER A O 1
ATOM 1508 N N . PHE A 1 199 ? -3.635 -3.609 1.913 1.00 93.50 199 PHE A N 1
ATOM 1509 C CA . PHE A 1 199 ? -3.981 -2.771 0.772 1.00 93.50 199 PHE A CA 1
ATOM 1510 C C . PHE A 1 199 ? -2.737 -2.067 0.247 1.00 93.50 199 PHE A C 1
ATOM 1512 O O . PHE A 1 199 ? -1.786 -1.841 0.987 1.00 93.50 199 PHE A O 1
ATOM 1519 N N . ALA A 1 200 ? -2.766 -1.691 -1.024 1.00 91.62 200 ALA A N 1
ATOM 1520 C CA . ALA A 1 200 ? -1.654 -1.030 -1.683 1.00 91.62 200 ALA A CA 1
ATOM 1521 C C . ALA A 1 200 ? -2.068 0.381 -2.115 1.00 91.62 200 ALA A C 1
ATOM 1523 O O . ALA A 1 200 ? -3.133 0.569 -2.711 1.00 91.62 200 ALA A O 1
ATOM 1524 N N . LEU A 1 201 ? -1.228 1.367 -1.809 1.00 90.81 201 LEU A N 1
ATOM 1525 C CA . LEU A 1 201 ? -1.398 2.753 -2.240 1.00 90.81 201 LEU A CA 1
ATOM 1526 C C . LEU A 1 201 ? -0.457 3.051 -3.409 1.00 90.81 201 LEU A C 1
ATOM 1528 O O . LEU A 1 201 ? 0.714 2.683 -3.324 1.00 90.81 201 LEU A O 1
ATOM 1532 N N . PRO A 1 202 ? -0.921 3.718 -4.477 1.00 83.56 202 PRO A N 1
ATOM 1533 C CA . PRO A 1 202 ? -0.025 4.190 -5.524 1.00 83.56 202 PRO A CA 1
ATOM 1534 C C . PRO A 1 202 ? 0.926 5.267 -4.978 1.00 83.56 202 PRO A C 1
ATOM 1536 O O . PRO A 1 202 ? 0.542 6.046 -4.106 1.00 83.56 202 PRO A O 1
ATOM 1539 N N . THR A 1 203 ? 2.154 5.315 -5.495 1.00 82.50 203 THR A N 1
ATOM 1540 C CA . THR A 1 203 ? 3.138 6.364 -5.183 1.00 82.50 203 THR A CA 1
ATOM 1541 C C . THR A 1 203 ? 3.299 7.353 -6.329 1.00 82.50 203 THR A C 1
ATOM 1543 O O . THR A 1 203 ? 3.106 7.004 -7.495 1.00 82.50 203 THR A O 1
ATOM 1546 N N . ASP A 1 204 ? 3.730 8.572 -5.998 1.00 78.62 204 ASP A N 1
ATOM 1547 C CA . ASP A 1 204 ? 4.003 9.622 -6.987 1.00 78.62 204 ASP A CA 1
ATOM 1548 C C . ASP A 1 204 ? 5.149 9.249 -7.948 1.00 78.62 204 ASP A C 1
ATOM 1550 O O . ASP A 1 204 ? 5.148 9.650 -9.110 1.00 78.62 204 ASP A O 1
ATOM 1554 N N . GLU A 1 205 ? 6.104 8.431 -7.494 1.00 76.69 205 GLU A N 1
ATOM 1555 C CA . GLU A 1 205 ? 7.259 7.974 -8.286 1.00 76.69 205 GLU A CA 1
ATOM 1556 C C . GLU A 1 205 ? 6.940 6.817 -9.253 1.00 76.69 205 GLU A C 1
ATOM 1558 O O . GLU A 1 205 ? 7.823 6.342 -9.966 1.00 76.69 205 GLU A O 1
ATOM 1563 N N . GLY A 1 206 ? 5.683 6.365 -9.314 1.00 69.75 206 GLY A N 1
ATOM 1564 C CA . GLY A 1 206 ? 5.287 5.211 -10.119 1.00 69.75 206 GLY A CA 1
ATOM 1565 C C . GLY A 1 206 ? 5.631 3.907 -9.407 1.00 69.75 206 GLY A C 1
ATOM 1566 O O . GLY A 1 206 ? 6.693 3.318 -9.593 1.00 69.75 206 GLY A O 1
ATOM 1567 N N . GLY A 1 207 ? 4.704 3.441 -8.581 1.00 81.38 207 GLY A N 1
ATOM 1568 C CA . GLY A 1 207 ? 4.862 2.240 -7.780 1.00 81.38 207 GLY A CA 1
ATOM 1569 C C . GLY A 1 207 ? 3.684 2.050 -6.842 1.00 81.38 207 GLY A C 1
ATOM 1570 O O . GLY A 1 207 ? 2.698 2.788 -6.892 1.00 81.38 207 GLY A O 1
ATOM 1571 N N . VAL A 1 208 ? 3.786 1.037 -5.987 1.00 87.31 208 VAL A N 1
ATOM 1572 C CA . VAL A 1 208 ? 2.794 0.773 -4.949 1.00 87.31 208 VAL A CA 1
ATOM 1573 C C . VAL A 1 208 ? 3.487 0.560 -3.617 1.00 87.31 208 VAL A C 1
ATOM 1575 O O . VAL A 1 208 ? 4.550 -0.056 -3.547 1.00 87.31 208 VAL A O 1
ATOM 1578 N N . VAL A 1 209 ? 2.876 1.064 -2.555 1.00 89.62 209 VAL A N 1
ATOM 1579 C CA . VAL A 1 209 ? 3.326 0.840 -1.190 1.00 89.62 209 VAL A CA 1
ATOM 1580 C C . VAL A 1 209 ? 2.269 0.038 -0.454 1.00 89.62 209 VAL A C 1
ATOM 1582 O O . VAL A 1 209 ? 1.117 0.453 -0.331 1.00 89.62 209 VAL A O 1
ATOM 1585 N N . GLU A 1 210 ? 2.691 -1.122 0.038 1.00 91.88 210 GLU A N 1
ATOM 1586 C CA . GLU A 1 210 ? 1.865 -2.019 0.837 1.00 91.88 210 GLU A CA 1
ATOM 1587 C C . GLU A 1 210 ? 1.616 -1.438 2.231 1.00 91.88 210 GLU A C 1
ATOM 1589 O O . GLU A 1 210 ? 2.515 -0.919 2.903 1.00 91.88 210 GLU A O 1
ATOM 1594 N N . ARG A 1 211 ? 0.370 -1.554 2.674 1.00 93.94 211 ARG A N 1
ATOM 1595 C CA . ARG A 1 211 ? -0.150 -1.095 3.957 1.00 93.94 211 ARG A CA 1
ATOM 1596 C C . ARG A 1 211 ? -0.981 -2.194 4.597 1.00 93.94 211 ARG A C 1
ATOM 1598 O O . ARG A 1 211 ? -1.505 -3.089 3.933 1.00 93.94 211 ARG A O 1
ATOM 1605 N N . VAL A 1 212 ? -1.138 -2.097 5.912 1.00 95.31 212 VAL A N 1
ATOM 1606 C CA . VAL A 1 212 ? -2.035 -2.959 6.679 1.00 95.31 212 VAL A CA 1
ATOM 1607 C C . VAL A 1 212 ? -2.910 -2.074 7.549 1.00 95.31 212 VAL A C 1
ATOM 1609 O O . VAL A 1 212 ? -2.396 -1.276 8.329 1.00 95.31 212 VAL A O 1
ATOM 1612 N N . SER A 1 213 ? -4.228 -2.224 7.430 1.00 96.25 213 SER A N 1
ATOM 1613 C CA . SER A 1 213 ? -5.167 -1.694 8.418 1.00 96.25 213 SER A CA 1
ATOM 1614 C C . SER A 1 213 ? -5.594 -2.832 9.333 1.00 96.25 213 SER A C 1
ATOM 1616 O O . SER A 1 213 ? -5.966 -3.913 8.867 1.00 96.25 213 SER A O 1
ATOM 1618 N N . GLN A 1 214 ? -5.500 -2.608 10.640 1.00 97.38 214 GLN A N 1
ATOM 1619 C CA . GLN A 1 214 ? -5.777 -3.615 11.653 1.00 97.38 214 GLN A CA 1
ATOM 1620 C C . GLN A 1 214 ? -6.716 -3.044 12.711 1.00 97.38 214 GLN A C 1
ATOM 1622 O O . GLN A 1 214 ? -6.509 -1.939 13.201 1.00 97.38 214 GLN A O 1
ATOM 1627 N N . VAL A 1 215 ? -7.719 -3.834 13.084 1.00 98.38 215 VAL A N 1
ATOM 1628 C CA . VAL A 1 215 ? -8.610 -3.586 14.217 1.00 98.38 215 VAL A CA 1
ATOM 1629 C C . VAL A 1 215 ? -8.451 -4.752 15.185 1.00 98.38 215 VAL A C 1
ATOM 1631 O O . VAL A 1 215 ? -8.647 -5.913 14.819 1.00 98.38 215 VAL A O 1
ATOM 1634 N N . VAL A 1 216 ? -8.055 -4.454 16.416 1.00 98.12 216 VAL A N 1
ATOM 1635 C CA . VAL A 1 216 ? -7.870 -5.429 17.490 1.00 98.12 216 VAL A CA 1
ATOM 1636 C C . VAL A 1 216 ? -8.885 -5.139 18.576 1.00 98.12 216 VAL A C 1
ATOM 1638 O O . VAL A 1 216 ? -8.832 -4.091 19.206 1.00 98.12 216 VAL A O 1
ATOM 1641 N N . VAL A 1 217 ? -9.790 -6.077 18.808 1.00 98.38 217 VAL A N 1
ATOM 1642 C CA . VAL A 1 217 ? -10.798 -5.978 19.860 1.00 98.38 217 VAL A CA 1
ATOM 1643 C C . VAL A 1 217 ? -10.369 -6.866 21.015 1.00 98.38 217 VAL A C 1
ATOM 1645 O O . VAL A 1 217 ? -10.096 -8.049 20.809 1.00 98.38 217 VAL A O 1
ATOM 1648 N N . VAL A 1 218 ? -10.293 -6.310 22.215 1.00 98.12 218 VAL A N 1
ATOM 1649 C CA . VAL A 1 218 ? -9.904 -7.024 23.433 1.00 98.12 218 VAL A CA 1
ATOM 1650 C C . VAL A 1 218 ? -11.062 -6.954 24.413 1.00 98.12 218 VAL A C 1
ATOM 1652 O O . VAL A 1 218 ? -11.574 -5.875 24.675 1.00 98.12 218 VAL A O 1
ATOM 1655 N N . LEU A 1 219 ? -11.483 -8.092 24.950 1.00 97.62 219 LEU A N 1
ATOM 1656 C CA . LEU A 1 219 ? -12.341 -8.153 26.130 1.00 97.62 219 LEU A CA 1
ATOM 1657 C C . LEU A 1 219 ? -11.460 -8.472 27.330 1.00 97.62 219 LEU A C 1
ATOM 1659 O O . LEU A 1 219 ? -10.673 -9.416 27.254 1.00 97.62 219 LEU A O 1
ATOM 1663 N N . THR A 1 220 ? -11.610 -7.715 28.411 1.00 96.75 220 THR A N 1
ATOM 1664 C CA . THR A 1 220 ? -10.892 -7.921 29.673 1.00 96.75 220 THR A CA 1
ATOM 1665 C C . THR A 1 220 ? -11.802 -8.644 30.656 1.00 96.75 220 THR A C 1
ATOM 1667 O O . THR A 1 220 ? -12.942 -8.223 30.878 1.00 96.75 220 THR A O 1
ATOM 1670 N N . LEU A 1 221 ? -11.294 -9.734 31.227 1.00 95.19 221 LEU A N 1
ATOM 1671 C CA . LEU A 1 221 ? -12.021 -10.655 32.092 1.00 95.19 221 LEU A CA 1
ATOM 1672 C C . LEU A 1 221 ? -11.358 -10.769 33.467 1.00 95.19 221 LEU A C 1
ATOM 1674 O O . LEU A 1 221 ? -10.133 -10.737 33.577 1.00 95.19 221 LEU A O 1
ATOM 1678 N N . ASP A 1 222 ? -12.178 -10.974 34.491 1.00 94.06 222 ASP A N 1
ATOM 1679 C CA . ASP A 1 222 ? -11.749 -11.409 35.823 1.00 94.06 222 ASP A CA 1
ATOM 1680 C C . ASP A 1 222 ? -12.723 -12.473 36.325 1.00 94.06 222 ASP A C 1
ATOM 1682 O O . ASP A 1 222 ? -13.927 -12.227 36.359 1.00 94.06 222 ASP A O 1
ATOM 1686 N N . ASP A 1 223 ? -12.223 -13.669 36.640 1.00 92.38 223 ASP A N 1
ATOM 1687 C CA . ASP A 1 223 ? -13.049 -14.822 37.035 1.00 92.38 223 ASP A CA 1
ATOM 1688 C C . ASP A 1 223 ? -14.254 -15.050 36.087 1.00 92.38 223 ASP A C 1
ATOM 1690 O O . ASP A 1 223 ? -15.411 -15.105 36.499 1.00 92.38 223 ASP A O 1
ATOM 1694 N N . GLU A 1 224 ? -13.980 -15.073 34.774 1.00 91.50 224 GLU A N 1
ATOM 1695 C CA . GLU A 1 224 ? -14.966 -15.184 33.677 1.00 91.50 224 GLU A CA 1
ATOM 1696 C C . GLU A 1 224 ? -15.979 -14.026 33.559 1.00 91.50 224 GLU A C 1
ATOM 1698 O O . GLU A 1 224 ? -16.883 -14.071 32.716 1.00 91.50 224 GLU A O 1
ATOM 1703 N N . ARG A 1 225 ? -15.836 -12.957 34.348 1.00 95.19 225 ARG A N 1
ATOM 1704 C CA . ARG A 1 225 ? -16.701 -11.770 34.299 1.00 95.19 225 ARG A CA 1
ATOM 1705 C C . ARG A 1 225 ? -16.158 -10.719 33.347 1.00 95.19 225 ARG A C 1
ATOM 1707 O O . ARG A 1 225 ? -14.970 -10.416 33.374 1.00 95.19 225 ARG A O 1
ATOM 1714 N N . LEU A 1 226 ? -17.031 -10.108 32.545 1.00 96.25 226 LEU A N 1
ATOM 1715 C CA . LEU A 1 226 ? -16.642 -9.047 31.611 1.00 96.25 226 LEU A CA 1
ATOM 1716 C C . LEU A 1 226 ? -16.430 -7.715 32.343 1.00 96.25 226 LEU A C 1
ATOM 1718 O O . LEU A 1 226 ? -17.399 -7.088 32.764 1.00 96.25 226 LEU A O 1
ATOM 1722 N N . LEU A 1 227 ? -15.185 -7.253 32.456 1.00 95.00 227 LEU A N 1
ATOM 1723 C CA . LEU A 1 227 ? -14.862 -5.997 33.145 1.00 95.00 227 LEU A CA 1
ATOM 1724 C C . LEU A 1 227 ? -14.751 -4.790 32.213 1.00 95.00 227 LEU A C 1
ATOM 1726 O O . LEU A 1 227 ? -15.032 -3.667 32.624 1.00 95.00 227 LEU A O 1
ATOM 1730 N N . GLY A 1 228 ? -14.331 -5.009 30.970 1.00 95.62 228 GLY A N 1
ATOM 1731 C CA . GLY A 1 228 ? -14.113 -3.931 30.014 1.00 95.62 228 GLY A CA 1
ATOM 1732 C C . GLY A 1 228 ? -13.824 -4.456 28.619 1.00 95.62 228 GLY A C 1
ATOM 1733 O O . GLY A 1 228 ? -13.617 -5.655 28.413 1.00 95.62 228 GLY A O 1
ATOM 1734 N N . ALA A 1 229 ? -13.817 -3.545 27.658 1.00 97.50 229 ALA A N 1
ATOM 1735 C CA . ALA A 1 229 ? -13.479 -3.836 26.281 1.00 97.50 229 ALA A CA 1
ATOM 1736 C C . ALA A 1 229 ? -12.598 -2.737 25.690 1.00 97.50 229 ALA A C 1
ATOM 1738 O O . ALA A 1 229 ? -12.706 -1.566 26.035 1.00 97.50 229 ALA A O 1
ATOM 1739 N N . GLU A 1 230 ? -11.737 -3.111 24.759 1.00 97.50 230 GLU A N 1
ATOM 1740 C CA . GLU A 1 230 ? -10.838 -2.200 24.067 1.00 97.50 230 GLU A CA 1
ATOM 1741 C C . GLU A 1 230 ? -10.925 -2.453 22.566 1.00 97.50 230 GLU A C 1
ATOM 1743 O O . GLU A 1 230 ? -11.029 -3.596 22.120 1.00 97.50 230 GLU A O 1
ATOM 1748 N N . VAL A 1 231 ? -10.857 -1.387 21.776 1.00 98.06 231 VAL A N 1
ATOM 1749 C CA . VAL A 1 231 ? -10.798 -1.455 20.315 1.00 98.06 231 VAL A CA 1
ATOM 1750 C C . VAL A 1 231 ? -9.582 -0.660 19.868 1.00 98.06 231 VAL A C 1
ATOM 1752 O O . VAL A 1 231 ? -9.601 0.565 19.862 1.00 98.06 231 VAL A O 1
ATOM 1755 N N . TRP A 1 232 ? -8.516 -1.358 19.498 1.00 97.62 232 TRP A N 1
ATOM 1756 C CA . TRP A 1 232 ? -7.251 -0.772 19.075 1.00 97.62 232 TRP A CA 1
ATOM 1757 C C . TRP A 1 232 ? -7.084 -0.806 17.566 1.00 97.62 232 TRP A C 1
ATOM 1759 O O . TRP A 1 232 ? -7.394 -1.801 16.911 1.00 97.62 232 TRP A O 1
ATOM 1769 N N . LEU A 1 233 ? -6.473 0.244 17.037 1.00 97.44 233 LEU A N 1
ATOM 1770 C CA . LEU A 1 233 ? -5.966 0.336 15.684 1.00 97.44 233 LEU A CA 1
ATOM 1771 C C . LEU A 1 233 ? -4.440 0.569 15.748 1.00 97.44 233 LEU A C 1
ATOM 1773 O O . LEU A 1 233 ? -3.976 1.711 15.848 1.00 97.44 233 LEU A O 1
ATOM 1777 N N . PRO A 1 234 ? -3.636 -0.514 15.776 1.00 95.62 234 PRO A N 1
ATOM 1778 C CA . PRO A 1 234 ? -2.177 -0.431 15.847 1.00 95.62 234 PRO A CA 1
ATOM 1779 C C . PRO A 1 234 ? -1.551 0.203 14.599 1.00 95.62 234 PRO A C 1
ATOM 1781 O O . PRO A 1 234 ? -2.140 0.162 13.521 1.00 95.62 234 PRO A O 1
ATOM 1784 N N . GLY A 1 235 ? -0.320 0.705 14.733 1.00 93.94 235 GLY A N 1
ATOM 1785 C CA . GLY A 1 235 ? 0.461 1.222 13.606 1.00 93.94 235 GLY A CA 1
ATOM 1786 C C . GLY A 1 235 ? -0.119 2.512 13.029 1.00 93.94 235 GLY A C 1
ATOM 1787 O O . GLY A 1 235 ? -0.282 2.614 11.816 1.00 93.94 235 GLY A O 1
ATOM 1788 N N . PHE A 1 236 ? -0.468 3.458 13.907 1.00 95.69 236 PHE A N 1
ATOM 1789 C CA . PHE A 1 236 ? -1.154 4.711 13.576 1.00 95.69 236 PHE A CA 1
ATOM 1790 C C . PHE A 1 236 ? -2.461 4.447 12.830 1.00 95.69 236 PHE A C 1
ATOM 1792 O O . PHE A 1 236 ? -2.687 4.894 11.704 1.00 95.69 236 PHE A O 1
ATOM 1799 N N . GLY A 1 237 ? -3.320 3.632 13.434 1.00 96.19 237 GLY A N 1
ATOM 1800 C CA . GLY A 1 237 ? -4.461 3.066 12.741 1.00 96.19 237 GLY A CA 1
ATOM 1801 C C . GLY A 1 237 ? -5.481 4.081 12.215 1.00 96.19 237 GLY A C 1
ATOM 1802 O O . GLY A 1 237 ? -6.131 3.788 11.212 1.00 96.19 237 GLY A O 1
ATOM 1803 N N . PHE A 1 238 ? -5.585 5.286 12.788 1.00 97.44 238 PHE A N 1
ATOM 1804 C CA . PHE A 1 238 ? -6.371 6.373 12.186 1.00 97.44 238 PHE A CA 1
ATOM 1805 C C . PHE A 1 238 ? -5.765 6.866 10.870 1.00 97.44 238 PHE A C 1
ATOM 1807 O O . PHE A 1 238 ? -6.510 7.111 9.923 1.00 97.44 238 PHE A O 1
ATOM 1814 N N . SER A 1 239 ? -4.436 6.918 10.758 1.00 96.94 239 SER A N 1
ATOM 1815 C CA . SER A 1 239 ? -3.752 7.208 9.493 1.00 96.94 239 SER A CA 1
ATOM 1816 C C . SER A 1 239 ? -4.011 6.104 8.470 1.00 96.94 239 SER A C 1
ATOM 1818 O O . SER A 1 239 ? -4.407 6.388 7.344 1.00 96.94 239 SER A O 1
ATOM 1820 N N . ARG A 1 240 ? -3.892 4.828 8.865 1.00 96.94 240 ARG A N 1
ATOM 1821 C CA . ARG A 1 240 ? -4.168 3.693 7.962 1.00 96.94 240 ARG A CA 1
ATOM 1822 C C . ARG A 1 240 ? -5.630 3.646 7.512 1.00 96.94 240 ARG A C 1
ATOM 1824 O O . ARG A 1 240 ? -5.912 3.245 6.388 1.00 96.94 240 ARG A O 1
ATOM 1831 N N . TRP A 1 241 ? -6.567 4.042 8.373 1.00 97.50 241 TRP A N 1
ATOM 1832 C CA . TRP A 1 241 ? -7.976 4.171 8.004 1.00 97.50 241 TRP A CA 1
ATOM 1833 C C . TRP A 1 241 ? -8.205 5.327 7.026 1.00 97.50 241 TRP A C 1
ATOM 1835 O O . TRP A 1 241 ? -8.851 5.127 5.997 1.00 97.50 241 TRP A O 1
ATOM 1845 N N . TYR A 1 242 ? -7.627 6.500 7.302 1.00 97.25 242 TYR A N 1
ATOM 1846 C CA . TYR A 1 242 ? -7.671 7.653 6.403 1.00 97.25 242 TYR A CA 1
ATOM 1847 C C . TYR A 1 242 ? -7.146 7.295 5.011 1.00 97.25 242 TYR A C 1
ATOM 1849 O O . TYR A 1 242 ? -7.821 7.538 4.012 1.00 97.25 242 TYR A O 1
ATOM 1857 N N . GLU A 1 243 ? -5.983 6.651 4.936 1.00 95.62 243 GLU A N 1
ATOM 1858 C CA . GLU A 1 243 ? -5.387 6.170 3.688 1.00 95.62 243 GLU A CA 1
ATOM 1859 C C . GLU A 1 243 ? -6.313 5.226 2.917 1.00 95.62 243 GLU A C 1
ATOM 1861 O O . GLU A 1 243 ? -6.483 5.367 1.706 1.00 95.62 243 GLU A O 1
ATOM 1866 N N . LEU A 1 244 ? -6.924 4.267 3.615 1.00 95.25 244 LEU A N 1
ATOM 1867 C CA . LEU A 1 244 ? -7.813 3.279 3.011 1.00 95.25 244 LEU A CA 1
ATOM 1868 C C . LEU A 1 244 ? -9.060 3.935 2.389 1.00 95.25 244 LEU A C 1
ATOM 1870 O O . LEU A 1 244 ? -9.534 3.499 1.339 1.00 95.25 244 LEU A O 1
ATOM 1874 N N . GLU A 1 245 ? -9.578 5.000 3.007 1.00 94.88 245 GLU A N 1
ATOM 1875 C CA . GLU A 1 245 ? -10.778 5.704 2.540 1.00 94.88 245 GLU A CA 1
ATOM 1876 C C . GLU A 1 245 ? -10.511 6.790 1.497 1.00 94.88 245 GLU A C 1
ATOM 1878 O O . GLU A 1 245 ? -11.320 6.979 0.580 1.00 94.88 245 GLU A O 1
ATOM 1883 N N . THR A 1 246 ? -9.399 7.511 1.634 1.00 93.50 246 THR A N 1
ATOM 1884 C CA . THR A 1 246 ? -9.077 8.692 0.816 1.00 93.50 246 THR A CA 1
ATOM 1885 C C . THR A 1 246 ? -8.079 8.401 -0.296 1.00 93.50 246 THR A C 1
ATOM 1887 O O . THR A 1 246 ? -8.037 9.133 -1.282 1.00 93.50 246 THR A O 1
ATOM 1890 N N . ARG A 1 247 ? -7.335 7.291 -0.191 1.00 91.19 247 ARG A N 1
ATOM 1891 C CA . ARG A 1 247 ? -6.214 6.909 -1.068 1.00 91.19 247 ARG A CA 1
ATOM 1892 C C . ARG A 1 247 ? -5.017 7.854 -1.000 1.00 91.19 247 ARG A C 1
ATOM 1894 O O . ARG A 1 247 ? -4.174 7.827 -1.892 1.00 91.19 247 ARG A O 1
ATOM 1901 N N . THR A 1 248 ? -4.937 8.677 0.038 1.00 91.19 248 THR A N 1
ATOM 1902 C CA . THR A 1 248 ? -3.822 9.595 0.260 1.00 91.19 248 THR A CA 1
ATOM 1903 C C . THR A 1 248 ? -2.907 9.007 1.317 1.00 91.19 248 THR A C 1
ATOM 1905 O O . THR A 1 248 ? -3.349 8.828 2.448 1.00 91.19 248 THR A O 1
ATOM 1908 N N . ALA A 1 249 ? -1.659 8.707 0.944 1.00 92.50 249 ALA A N 1
ATOM 1909 C CA . ALA A 1 249 ? -0.642 8.219 1.869 1.00 92.50 249 ALA A CA 1
ATOM 1910 C C . ALA A 1 249 ? -0.376 9.239 2.986 1.00 92.50 249 ALA A C 1
ATOM 1912 O O . ALA A 1 249 ? -0.356 10.444 2.741 1.00 92.50 249 ALA A O 1
ATOM 1913 N N . VAL A 1 250 ? -0.156 8.739 4.200 1.00 93.94 250 VAL A N 1
ATOM 1914 C CA . VAL A 1 250 ? 0.181 9.549 5.373 1.00 93.94 250 VAL A CA 1
ATOM 1915 C C . VAL A 1 250 ? 1.572 9.159 5.845 1.00 93.94 250 VAL A C 1
ATOM 1917 O O . VAL A 1 250 ? 1.835 7.982 6.125 1.00 93.94 250 VAL A O 1
ATOM 1920 N N . ASP A 1 251 ? 2.443 10.160 5.927 1.00 92.94 251 ASP A N 1
ATOM 1921 C CA . ASP A 1 251 ? 3.691 10.077 6.672 1.00 92.94 251 ASP A CA 1
ATOM 1922 C C . ASP A 1 251 ? 3.391 10.347 8.151 1.00 92.94 251 ASP A C 1
ATOM 1924 O O . ASP A 1 251 ? 2.980 11.444 8.521 1.00 92.94 251 ASP A O 1
ATOM 1928 N N . ASP A 1 252 ? 3.531 9.322 8.992 1.00 91.94 252 ASP A N 1
ATOM 1929 C CA . ASP A 1 252 ? 3.255 9.438 10.427 1.00 91.94 252 ASP A CA 1
ATOM 1930 C C . ASP A 1 252 ? 4.375 10.172 11.187 1.00 91.94 252 ASP A C 1
ATOM 1932 O O . ASP A 1 252 ? 4.182 10.527 12.352 1.00 91.94 252 ASP A O 1
ATOM 1936 N N . GLU A 1 253 ? 5.531 10.414 10.553 1.00 91.44 253 GLU A N 1
ATOM 1937 C CA . GLU A 1 253 ? 6.595 11.260 11.107 1.00 91.44 253 GLU A CA 1
ATOM 1938 C C . GLU A 1 253 ? 6.299 12.756 10.920 1.00 91.44 253 GLU A C 1
ATOM 1940 O O . GLU A 1 253 ? 6.820 13.571 11.684 1.00 91.44 253 GLU A O 1
ATOM 1945 N N . ASP A 1 254 ? 5.428 13.121 9.969 1.00 92.88 254 ASP A N 1
ATOM 1946 C CA . ASP A 1 254 ? 4.935 14.487 9.781 1.00 92.88 254 ASP A CA 1
ATOM 1947 C C . ASP A 1 254 ? 3.746 14.782 10.725 1.00 92.88 254 ASP A C 1
ATOM 1949 O O . ASP A 1 254 ? 2.634 14.270 10.524 1.00 92.88 254 ASP A O 1
ATOM 1953 N N . PRO A 1 255 ? 3.915 15.663 11.734 1.00 91.88 255 PRO A N 1
ATOM 1954 C CA . PRO A 1 255 ? 2.851 15.980 12.683 1.00 91.88 255 PRO A CA 1
ATOM 1955 C C . PRO A 1 255 ? 1.625 16.638 12.039 1.00 91.88 255 PRO A C 1
ATOM 1957 O O . PRO A 1 255 ? 0.525 16.553 12.592 1.00 91.88 255 PRO A O 1
ATOM 1960 N N . GLU A 1 256 ? 1.775 17.340 10.911 1.00 94.38 256 GLU A N 1
ATOM 1961 C CA . GLU A 1 256 ? 0.649 17.985 10.232 1.00 94.38 256 GLU A CA 1
ATOM 1962 C C . GLU A 1 256 ? -0.210 16.959 9.492 1.00 94.38 256 GLU A C 1
ATOM 1964 O O . GLU A 1 256 ? -1.421 16.894 9.738 1.00 94.38 256 GLU A O 1
ATOM 1969 N N . ALA A 1 257 ? 0.412 16.101 8.677 1.00 94.12 257 ALA A N 1
ATOM 1970 C CA . ALA A 1 257 ? -0.266 14.989 8.014 1.00 94.12 257 ALA A CA 1
ATOM 1971 C C . ALA A 1 257 ? -0.964 14.071 9.030 1.00 94.12 257 ALA A C 1
ATOM 1973 O O . ALA A 1 257 ? -2.148 13.739 8.884 1.00 94.12 257 ALA A O 1
ATOM 1974 N N . ARG A 1 258 ? -0.269 13.737 10.122 1.00 94.50 258 ARG A N 1
ATOM 1975 C CA . ARG A 1 258 ? -0.809 12.915 11.206 1.00 94.50 258 ARG A CA 1
ATOM 1976 C C . ARG A 1 258 ? -2.016 13.556 11.895 1.00 94.50 258 ARG A C 1
ATOM 1978 O O . ARG A 1 258 ? -3.019 12.879 12.156 1.00 94.50 258 ARG A O 1
ATOM 1985 N N . ARG A 1 259 ? -1.960 14.862 12.177 1.00 94.81 259 ARG A N 1
ATOM 1986 C CA . ARG A 1 259 ? -3.076 15.605 12.785 1.00 94.81 259 ARG A CA 1
ATOM 1987 C C . ARG A 1 259 ? -4.285 15.664 11.856 1.00 94.81 259 ARG A C 1
ATOM 1989 O O . ARG A 1 259 ? -5.406 15.492 12.333 1.00 94.81 259 ARG A O 1
ATOM 1996 N N . ALA A 1 260 ? -4.077 15.861 10.555 1.00 96.31 260 ALA A N 1
ATOM 1997 C CA . ALA A 1 260 ? -5.153 15.875 9.567 1.00 96.31 260 ALA A CA 1
ATOM 1998 C C . ALA A 1 260 ? -5.884 14.522 9.502 1.00 96.31 260 ALA A C 1
ATOM 2000 O O . ALA A 1 260 ? -7.111 14.481 9.612 1.00 96.31 260 ALA A O 1
ATOM 2001 N N . ALA A 1 261 ? -5.139 13.414 9.427 1.00 96.88 261 ALA A N 1
ATOM 2002 C CA . ALA A 1 261 ? -5.713 12.068 9.416 1.00 96.88 261 ALA A CA 1
ATOM 2003 C C . ALA A 1 261 ? -6.458 11.735 10.720 1.00 96.88 261 ALA A C 1
ATOM 2005 O O . ALA A 1 261 ? -7.562 11.190 10.691 1.00 96.88 261 ALA A O 1
ATOM 2006 N N . THR A 1 262 ? -5.893 12.127 11.867 1.00 96.06 262 THR A N 1
ATOM 2007 C CA . THR A 1 262 ? -6.535 11.975 13.182 1.00 96.06 262 THR A CA 1
ATOM 2008 C C . THR A 1 262 ? -7.837 12.769 13.258 1.00 96.06 262 THR A C 1
ATOM 2010 O O . THR A 1 262 ? -8.866 12.230 13.655 1.00 96.06 262 THR A O 1
ATOM 2013 N N . SER A 1 263 ? -7.820 14.043 12.855 1.00 96.50 263 SER A N 1
ATOM 2014 C CA . SER A 1 263 ? -9.010 14.900 12.871 1.00 96.50 263 SER A CA 1
ATOM 2015 C C . SER A 1 263 ? -10.115 14.346 11.978 1.00 96.50 263 SER A C 1
ATOM 2017 O O . SER A 1 263 ? -11.284 14.393 12.360 1.00 96.50 263 SER A O 1
ATOM 2019 N N . TRP A 1 264 ? -9.757 13.825 10.804 1.00 97.88 264 TRP A N 1
ATOM 2020 C CA . TRP A 1 264 ? -10.706 13.166 9.917 1.00 97.88 264 TRP A CA 1
ATOM 2021 C C . TRP A 1 264 ? -11.306 11.921 10.582 1.00 97.88 264 TRP A C 1
ATOM 2023 O O . TRP A 1 264 ? -12.526 11.805 10.653 1.00 97.88 264 TRP A O 1
ATOM 2033 N N . ALA A 1 265 ? -10.479 11.041 11.156 1.00 97.56 265 ALA A N 1
ATOM 2034 C CA . ALA A 1 265 ? -10.961 9.824 11.807 1.00 97.56 265 ALA A CA 1
ATOM 2035 C C . ALA A 1 265 ? -11.908 10.141 12.975 1.00 97.56 265 ALA A C 1
ATOM 2037 O O . ALA A 1 265 ? -12.968 9.533 13.095 1.00 97.56 265 ALA A O 1
ATOM 2038 N N . LEU A 1 266 ? -11.575 11.133 13.807 1.00 95.62 266 LEU A N 1
ATOM 2039 C CA . LEU A 1 266 ? -12.439 11.570 14.907 1.00 95.62 266 LEU A CA 1
ATOM 2040 C C . LEU A 1 266 ? -13.789 12.110 14.412 1.00 95.62 266 LEU A C 1
ATOM 2042 O O . LEU A 1 266 ? -14.812 11.843 15.044 1.00 95.62 266 LEU A O 1
ATOM 2046 N N . ALA A 1 267 ? -13.813 12.821 13.281 1.00 96.19 267 ALA A N 1
ATOM 2047 C CA . ALA A 1 267 ? -15.056 13.282 12.663 1.00 96.19 267 ALA A CA 1
ATOM 2048 C C . ALA A 1 267 ? -15.926 12.115 12.163 1.00 96.19 267 ALA A C 1
ATOM 2050 O O . ALA A 1 267 ? -17.148 12.185 12.259 1.00 96.19 267 ALA A O 1
ATOM 2051 N N . GLU A 1 268 ? -15.306 11.032 11.689 1.00 96.19 268 GLU A N 1
ATOM 2052 C CA . GLU A 1 268 ? -15.998 9.805 11.273 1.00 96.19 268 GLU A CA 1
ATOM 2053 C C . GLU A 1 268 ? -16.516 8.978 12.458 1.00 96.19 268 GLU A C 1
ATOM 2055 O O . GLU A 1 268 ? -17.574 8.360 12.376 1.00 96.19 268 GLU A O 1
ATOM 2060 N N . ILE A 1 269 ? -15.797 8.982 13.580 1.00 94.69 269 ILE A N 1
ATOM 2061 C CA . ILE A 1 269 ? -16.164 8.252 14.802 1.00 94.69 269 ILE A CA 1
ATOM 2062 C C . ILE A 1 269 ? -17.293 8.948 15.561 1.00 94.69 269 ILE A C 1
ATOM 2064 O O . ILE A 1 269 ? -18.150 8.281 16.142 1.00 94.69 269 ILE A O 1
ATOM 2068 N N . ALA A 1 270 ? -17.298 10.282 15.586 1.00 92.12 270 ALA A N 1
ATOM 2069 C CA . ALA A 1 270 ? -18.283 11.072 16.319 1.00 92.12 270 ALA A CA 1
ATOM 2070 C C . ALA A 1 270 ? -19.743 10.619 16.089 1.00 92.12 270 ALA A C 1
ATOM 2072 O O . ALA A 1 270 ? -20.422 10.353 17.084 1.00 92.12 270 ALA A O 1
ATOM 2073 N N . PRO A 1 271 ? -20.238 10.445 14.844 1.00 92.06 271 PRO A N 1
ATOM 2074 C CA . PRO A 1 271 ? -21.598 9.957 14.619 1.00 92.06 271 PRO A CA 1
ATOM 2075 C C . PRO A 1 271 ? -21.818 8.514 15.101 1.00 92.06 271 PRO A C 1
ATOM 2077 O O . PRO A 1 271 ? -22.920 8.197 15.541 1.00 92.06 271 PRO A O 1
ATOM 2080 N N . MET A 1 272 ? -20.796 7.648 15.079 1.00 92.81 272 MET A N 1
ATOM 2081 C CA . MET A 1 272 ? -20.898 6.273 15.599 1.00 92.81 272 MET A CA 1
ATOM 2082 C C . MET A 1 272 ? -21.133 6.277 17.111 1.00 92.81 272 MET A C 1
ATOM 2084 O O . MET A 1 272 ? -22.016 5.583 17.617 1.00 92.81 272 MET A O 1
ATOM 2088 N N . LEU A 1 273 ? -20.369 7.103 17.834 1.00 90.69 273 LEU A N 1
ATOM 2089 C CA . LEU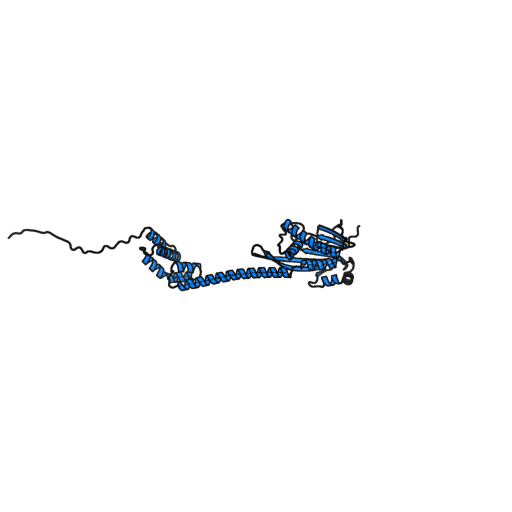 A 1 273 ? -20.517 7.265 19.280 1.00 90.69 273 LEU A CA 1
ATOM 2090 C C . LEU A 1 273 ? -21.860 7.909 19.628 1.00 90.69 273 LEU A C 1
ATOM 2092 O O . LEU A 1 273 ? -22.533 7.442 20.539 1.00 90.69 273 LEU A O 1
ATOM 2096 N N . GLN A 1 274 ? -22.285 8.931 18.882 1.00 88.12 274 GLN A N 1
ATOM 2097 C CA . GLN A 1 274 ? -23.591 9.572 19.070 1.00 88.12 274 GLN A CA 1
ATOM 2098 C C . GLN A 1 274 ? -24.752 8.598 18.858 1.00 88.12 274 GLN A C 1
ATOM 2100 O O . GLN A 1 274 ? -25.689 8.573 19.653 1.00 88.12 274 GLN A O 1
ATOM 2105 N N . ALA A 1 275 ? -24.689 7.768 17.815 1.00 87.00 275 ALA A N 1
ATOM 2106 C CA . ALA A 1 275 ? -25.724 6.779 17.534 1.00 87.00 275 ALA A CA 1
ATOM 2107 C C . ALA A 1 275 ? -25.829 5.713 18.636 1.00 87.00 275 ALA A C 1
ATOM 2109 O O . ALA A 1 275 ? -26.929 5.257 18.944 1.00 87.00 275 ALA A O 1
ATOM 2110 N N . ALA A 1 276 ? -24.700 5.319 19.230 1.00 83.31 276 ALA A N 1
ATOM 2111 C CA . ALA A 1 276 ? -24.660 4.288 20.261 1.00 83.31 276 ALA A CA 1
ATOM 2112 C C . ALA A 1 276 ? -24.972 4.813 21.673 1.00 83.31 276 ALA A C 1
ATOM 2114 O O . ALA A 1 276 ? -25.632 4.124 22.445 1.00 83.31 276 ALA A O 1
ATOM 2115 N N . LEU A 1 277 ? -24.509 6.019 22.012 1.00 81.19 277 LEU A N 1
ATOM 2116 C CA . LEU A 1 277 ? -24.622 6.609 23.353 1.00 81.19 277 LEU A CA 1
ATOM 2117 C C . LEU A 1 277 ? -25.830 7.549 23.511 1.00 81.19 277 LEU A C 1
ATOM 2119 O O . LEU A 1 277 ? -26.169 7.929 24.632 1.00 81.19 277 LEU A O 1
ATOM 2123 N N . GLY A 1 278 ? -26.485 7.930 22.411 1.00 78.75 278 GLY A N 1
ATOM 2124 C CA . GLY A 1 278 ? -27.565 8.915 22.396 1.00 78.75 278 GLY A CA 1
ATOM 2125 C C . GLY A 1 278 ? -27.073 10.364 22.508 1.00 78.75 278 GLY A C 1
ATOM 2126 O O . GLY A 1 278 ? -25.882 10.658 22.428 1.00 78.75 278 GLY A O 1
ATOM 2127 N N . GLU A 1 279 ? -28.007 11.302 22.70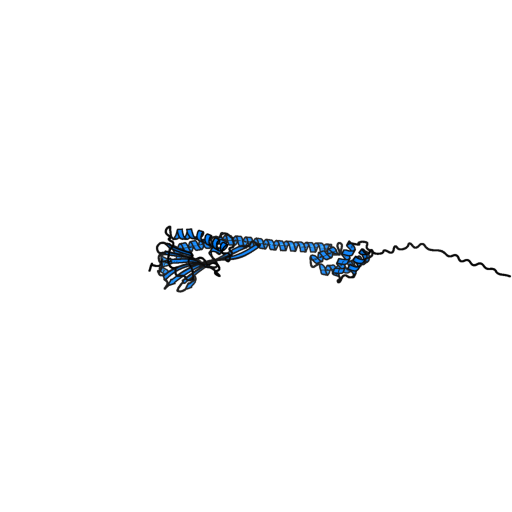1 1.00 67.75 279 GLU A N 1
ATOM 2128 C CA . GLU A 1 279 ? -27.715 12.750 22.701 1.00 67.75 279 GLU A CA 1
ATOM 2129 C C . GLU A 1 279 ? -26.990 13.258 23.964 1.00 67.75 279 GLU A C 1
ATOM 2131 O O . GLU A 1 279 ? -26.605 14.424 24.029 1.00 67.75 279 GLU A O 1
ATOM 2136 N N . SER A 1 280 ? -26.801 12.414 24.982 1.00 62.75 280 SER A N 1
ATOM 2137 C CA . SER A 1 280 ? -26.300 12.824 26.303 1.00 62.75 280 SER A CA 1
ATOM 2138 C C . SER A 1 280 ? -24.981 12.139 26.660 1.00 62.75 280 SER A C 1
ATOM 2140 O O . SER A 1 280 ? -24.912 11.280 27.534 1.00 62.75 280 SER A O 1
ATOM 2142 N N . PHE A 1 281 ? -23.909 12.573 26.000 1.00 73.31 281 PHE A N 1
ATOM 2143 C CA . PHE A 1 281 ? -22.539 12.337 26.449 1.00 73.31 281 PHE A CA 1
ATOM 2144 C C . PHE A 1 281 ? -21.961 13.634 27.014 1.00 73.31 281 PHE A C 1
ATOM 2146 O O . PHE A 1 281 ? -22.123 14.717 26.450 1.00 73.31 281 PHE A O 1
ATOM 2153 N N . THR A 1 282 ? -21.272 13.527 28.143 1.00 75.19 282 THR A N 1
ATOM 2154 C CA . THR A 1 282 ? -20.537 14.647 28.735 1.00 75.19 282 THR A CA 1
ATOM 2155 C C . THR A 1 282 ? -19.058 14.323 28.746 1.00 75.19 282 THR A C 1
ATOM 2157 O O . THR A 1 282 ? -18.681 13.195 29.066 1.00 75.19 282 THR A O 1
ATOM 2160 N N . ALA A 1 283 ? -18.222 15.315 28.434 1.00 78.38 283 ALA A N 1
ATOM 2161 C CA . ALA A 1 283 ? -16.793 15.203 28.685 1.00 78.38 283 ALA A CA 1
ATOM 2162 C C . ALA A 1 283 ? -16.581 14.924 30.183 1.00 78.38 283 ALA A C 1
ATOM 2164 O O . ALA A 1 283 ? -17.003 15.709 31.036 1.00 78.38 283 ALA A O 1
ATOM 2165 N N . GLY A 1 284 ? -15.993 13.772 30.494 1.00 69.62 284 GLY A N 1
ATOM 2166 C CA . GLY A 1 284 ? -15.756 13.324 31.858 1.00 69.62 284 GLY A CA 1
ATOM 2167 C C . GLY A 1 284 ? -14.431 13.861 32.387 1.00 69.62 284 GLY A C 1
ATOM 2168 O O . GLY A 1 284 ? -13.407 13.775 31.717 1.00 69.62 284 GLY A O 1
ATOM 2169 N N . ALA A 1 285 ? -14.427 14.374 33.617 1.00 74.25 285 ALA A N 1
ATOM 2170 C CA . ALA A 1 285 ? -13.202 14.626 34.373 1.00 74.25 285 ALA A CA 1
ATOM 2171 C C . ALA A 1 285 ? -12.979 13.458 35.345 1.00 74.25 285 ALA A C 1
ATOM 2173 O O . ALA A 1 285 ? -13.283 13.560 36.533 1.00 74.25 285 ALA A O 1
ATOM 2174 N N . ARG A 1 286 ? -12.507 12.319 34.825 1.00 83.62 286 ARG A N 1
ATOM 2175 C CA . ARG A 1 286 ? -12.207 11.112 35.612 1.00 83.62 286 ARG A CA 1
ATOM 2176 C C . ARG A 1 286 ? -10.841 10.529 35.240 1.00 83.62 286 ARG A C 1
ATOM 2178 O O . ARG A 1 286 ? -10.331 10.844 34.163 1.00 83.62 286 ARG A O 1
ATOM 2185 N N . PRO A 1 287 ? -10.252 9.676 36.097 1.00 83.50 287 PRO A N 1
ATOM 2186 C CA . PRO A 1 287 ? -9.096 8.883 35.706 1.00 83.50 287 PRO A CA 1
ATOM 2187 C C . PRO A 1 287 ? -9.387 8.044 34.447 1.00 83.50 287 PRO A C 1
ATOM 2189 O O . PRO A 1 287 ? -10.539 7.625 34.251 1.00 83.50 287 PRO A O 1
ATOM 2192 N N . PRO A 1 288 ? -8.365 7.780 33.612 1.00 85.31 288 PRO A N 1
ATOM 2193 C CA . PRO A 1 288 ? -8.490 6.852 32.497 1.00 85.31 288 PRO A CA 1
ATOM 2194 C C . PRO A 1 288 ? -8.944 5.471 32.974 1.00 85.31 288 PRO A C 1
ATOM 2196 O O . PRO A 1 288 ? -8.595 5.031 34.075 1.00 85.31 288 PRO A O 1
ATOM 2199 N N . LEU A 1 289 ? -9.717 4.785 32.139 1.00 83.94 289 LEU A N 1
ATOM 2200 C CA . LEU A 1 289 ? -10.097 3.400 32.359 1.00 83.94 289 LEU A CA 1
ATOM 2201 C C . LEU A 1 289 ? -8.850 2.517 32.408 1.00 83.94 289 LEU A C 1
ATOM 2203 O O . LEU A 1 289 ? -7.836 2.765 31.749 1.00 83.94 289 LEU A O 1
ATOM 2207 N N . THR A 1 290 ? -8.941 1.446 33.195 1.00 85.50 290 THR A N 1
ATOM 2208 C CA . THR A 1 290 ? -7.892 0.426 33.193 1.00 85.50 290 THR A CA 1
ATOM 2209 C C . THR A 1 290 ? -7.858 -0.233 31.820 1.00 85.50 290 THR A C 1
ATOM 2211 O O . THR A 1 290 ? -8.898 -0.576 31.265 1.00 85.50 290 THR A O 1
ATOM 2214 N N . SER A 1 291 ? -6.656 -0.392 31.278 1.00 85.75 291 SER A N 1
ATOM 2215 C CA . SER A 1 291 ? -6.431 -0.882 29.925 1.00 85.75 291 SER A CA 1
ATOM 2216 C C . SER A 1 291 ? -5.263 -1.851 29.897 1.00 85.75 291 SER A C 1
ATOM 2218 O O . SER A 1 291 ? -4.316 -1.728 30.680 1.00 85.75 291 SER A O 1
ATOM 2220 N N . THR A 1 292 ? -5.291 -2.786 28.952 1.00 80.94 292 THR A N 1
ATOM 2221 C CA . THR A 1 292 ? -4.165 -3.676 28.660 1.00 80.94 292 THR A CA 1
ATOM 2222 C C . THR A 1 292 ? -2.947 -2.932 28.111 1.00 80.94 292 THR A C 1
ATOM 2224 O O . THR A 1 292 ? -1.852 -3.498 28.063 1.00 80.94 292 THR A O 1
ATOM 2227 N N . ARG A 1 293 ? -3.106 -1.663 27.706 1.00 82.38 293 ARG A N 1
ATOM 2228 C CA . ARG A 1 293 ? -2.039 -0.802 27.190 1.00 82.38 293 ARG A CA 1
ATOM 2229 C C . ARG A 1 293 ? -1.953 0.504 27.972 1.00 82.38 293 ARG A C 1
ATOM 2231 O O . ARG A 1 293 ? -2.960 1.153 28.256 1.00 82.38 293 ARG A O 1
ATOM 2238 N N . SER A 1 294 ? -0.722 0.926 28.259 1.00 82.12 294 SER A N 1
ATOM 2239 C CA . SER A 1 294 ? -0.471 2.278 28.764 1.00 82.12 294 SER A CA 1
ATOM 2240 C C . SER A 1 294 ? -0.906 3.293 27.711 1.00 82.12 294 SER A C 1
ATOM 2242 O O . SER A 1 294 ? -0.493 3.198 26.554 1.00 82.12 294 SER A O 1
ATOM 2244 N N . HIS A 1 295 ? -1.758 4.234 28.102 1.00 82.00 295 HIS A N 1
ATOM 2245 C CA . HIS A 1 295 ? -2.298 5.247 27.212 1.00 82.00 295 HIS A CA 1
ATOM 2246 C C . HIS A 1 295 ? -2.645 6.520 27.986 1.00 82.00 295 HIS A C 1
ATOM 2248 O O . HIS A 1 295 ? -2.845 6.496 29.201 1.00 82.00 295 HIS A O 1
ATOM 2254 N N . VAL A 1 296 ? -2.735 7.631 27.257 1.00 84.50 296 VAL A N 1
ATOM 2255 C CA . VAL A 1 296 ? -3.319 8.880 27.746 1.00 84.50 296 VAL A CA 1
ATOM 2256 C C . VAL A 1 296 ? -4.505 9.184 26.835 1.00 84.50 296 VAL A C 1
ATOM 2258 O O . VAL A 1 296 ? -4.295 9.338 25.629 1.00 84.50 296 VAL A O 1
ATOM 2261 N N . PRO A 1 297 ? -5.744 9.207 27.354 1.00 88.12 297 PRO A N 1
ATOM 2262 C CA . PRO A 1 297 ? -6.897 9.486 26.518 1.00 88.12 297 PRO A CA 1
ATOM 2263 C C . PRO A 1 297 ? -6.850 10.930 26.022 1.00 88.12 297 PRO A C 1
ATOM 2265 O O . PRO A 1 297 ? -6.600 11.859 26.790 1.00 88.12 297 PRO A O 1
ATOM 2268 N N . LEU A 1 298 ? -7.123 11.113 24.732 1.00 89.06 298 LEU A N 1
ATOM 2269 C CA . LEU A 1 298 ? -7.369 12.423 24.140 1.00 89.06 298 LEU A CA 1
ATOM 2270 C C . LEU A 1 298 ? -8.723 12.972 24.602 1.00 89.06 298 LEU A C 1
ATOM 2272 O O . LEU A 1 298 ? -8.863 14.167 24.853 1.00 89.06 298 LEU A O 1
ATOM 2276 N N . LEU A 1 299 ? -9.721 12.093 24.697 1.00 88.56 299 LEU A N 1
ATOM 2277 C CA . LEU A 1 299 ? -11.080 12.438 25.087 1.00 88.56 299 LEU A CA 1
ATOM 2278 C C . LEU A 1 299 ? -11.630 11.376 26.033 1.00 88.56 299 LEU A C 1
ATOM 2280 O O . LEU A 1 299 ? -11.501 10.183 25.781 1.00 88.56 299 LEU A O 1
ATOM 2284 N N . VAL A 1 300 ? -12.272 11.834 27.100 1.00 89.94 300 VAL A N 1
ATOM 2285 C CA . VAL A 1 300 ? -12.941 10.997 28.095 1.00 89.94 300 VAL A CA 1
ATOM 2286 C C . VAL A 1 300 ? -14.424 11.323 28.036 1.00 89.94 300 VAL A C 1
ATOM 2288 O O . VAL A 1 300 ? -14.818 12.476 28.222 1.00 89.94 300 VAL A O 1
ATOM 2291 N N . LEU A 1 301 ? -15.247 10.323 27.755 1.00 89.25 301 LEU A N 1
ATOM 2292 C CA . LEU A 1 301 ? -16.691 10.447 27.612 1.00 89.25 301 LEU A CA 1
ATOM 2293 C C . LEU A 1 301 ? -17.388 9.593 28.666 1.00 89.25 301 LEU A C 1
ATOM 2295 O O . LEU A 1 301 ? -17.008 8.443 28.891 1.00 89.25 301 LEU A O 1
ATOM 2299 N N . ASP A 1 302 ? -18.430 10.155 29.267 1.00 87.81 302 ASP A N 1
ATOM 2300 C CA . ASP A 1 302 ? -19.377 9.433 30.113 1.00 87.81 302 ASP A CA 1
ATOM 2301 C C . ASP A 1 302 ? -20.786 9.587 29.530 1.00 87.81 302 ASP A C 1
ATOM 2303 O O . ASP A 1 302 ? -21.202 10.696 29.176 1.00 87.81 302 ASP A O 1
ATOM 2307 N N . ALA A 1 303 ? -21.525 8.481 29.465 1.00 84.00 303 ALA A N 1
ATOM 2308 C CA . ALA A 1 303 ? -22.922 8.446 29.047 1.00 84.00 303 ALA A CA 1
ATOM 2309 C C . ALA A 1 303 ? -23.671 7.392 29.876 1.00 84.00 303 ALA A C 1
ATOM 2311 O O . ALA A 1 303 ? -23.404 6.193 29.790 1.00 84.00 303 ALA A O 1
ATOM 2312 N N . GLY A 1 304 ? -24.590 7.847 30.733 1.00 83.12 304 GLY A N 1
ATOM 2313 C CA . GLY A 1 304 ? -25.296 6.973 31.673 1.00 83.12 304 GLY A CA 1
ATOM 2314 C C . GLY A 1 304 ? -24.342 6.217 32.610 1.00 83.12 304 GLY A C 1
ATOM 2315 O O . GLY A 1 304 ? -23.589 6.832 33.370 1.00 83.12 304 GLY A O 1
ATOM 2316 N N . GLY A 1 305 ? -24.412 4.882 32.566 1.00 85.62 305 GLY A N 1
ATOM 2317 C CA . GLY A 1 305 ? -23.558 3.958 33.323 1.00 85.62 305 GLY A CA 1
ATOM 2318 C C . GLY A 1 305 ? -22.299 3.500 32.581 1.00 85.62 305 GLY A C 1
ATOM 2319 O O . GLY A 1 305 ? -21.636 2.582 33.059 1.00 85.62 305 GLY A O 1
ATOM 2320 N N . LEU A 1 306 ? -21.971 4.105 31.435 1.00 90.19 306 LEU A N 1
ATOM 2321 C CA . LEU A 1 306 ? -20.844 3.727 30.584 1.00 90.19 306 LEU A CA 1
ATOM 2322 C C . LEU A 1 306 ? -19.814 4.858 30.476 1.00 90.19 306 LEU A C 1
ATOM 2324 O O . LEU A 1 306 ? -20.144 6.047 30.528 1.00 90.19 306 LEU A O 1
ATOM 2328 N N . SER A 1 307 ? -18.566 4.458 30.272 1.00 91.31 307 SER A N 1
ATOM 2329 C CA . SER A 1 307 ? -17.403 5.311 30.096 1.00 91.31 307 SER A CA 1
ATOM 2330 C C . SER A 1 307 ? -16.622 4.885 28.849 1.00 91.31 307 SER A C 1
ATOM 2332 O O . SER A 1 307 ? -16.411 3.693 28.623 1.00 91.31 307 SER A O 1
ATOM 2334 N N . VAL A 1 308 ? -16.194 5.859 28.039 1.00 93.69 308 VAL A N 1
ATOM 2335 C CA . VAL A 1 308 ? -15.382 5.646 26.832 1.00 93.69 308 VAL A CA 1
ATOM 2336 C C . VAL A 1 308 ? -14.188 6.594 26.832 1.00 93.69 308 VAL A C 1
ATOM 2338 O O . VAL A 1 308 ? -14.351 7.808 26.921 1.00 93.69 308 VAL A O 1
ATOM 2341 N N . ASP A 1 309 ? -12.994 6.042 26.680 1.00 94.38 309 ASP A N 1
ATOM 2342 C CA . ASP A 1 309 ? -11.750 6.782 26.502 1.00 94.38 309 ASP A CA 1
ATOM 2343 C C . ASP A 1 309 ? -11.306 6.663 25.047 1.00 94.38 309 ASP A C 1
ATOM 2345 O O . ASP A 1 309 ? -11.074 5.559 24.556 1.00 94.38 309 ASP A O 1
ATOM 2349 N N . VAL A 1 310 ? -11.183 7.791 24.350 1.00 94.31 310 VAL A N 1
ATOM 2350 C CA . VAL A 1 310 ? -10.631 7.854 22.992 1.00 94.31 310 VAL A CA 1
ATOM 2351 C C . VAL A 1 310 ? -9.137 8.098 23.095 1.00 94.31 310 VAL A C 1
ATOM 2353 O O . VAL A 1 310 ? -8.694 9.083 23.687 1.00 94.31 310 VAL A O 1
ATOM 2356 N N . VAL A 1 311 ? -8.357 7.213 22.493 1.00 94.62 311 VAL A N 1
ATOM 2357 C CA . VAL A 1 311 ? -6.899 7.205 22.559 1.00 94.62 311 VAL A CA 1
ATOM 2358 C C . VAL A 1 311 ? -6.329 7.515 21.187 1.00 94.6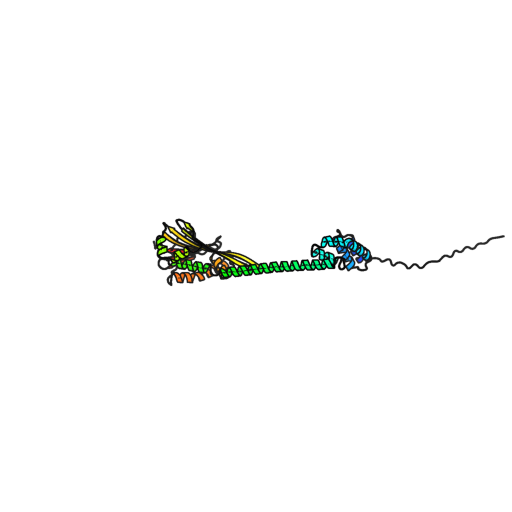2 311 VAL A C 1
ATOM 2360 O O . VAL A 1 311 ? -6.736 6.923 20.187 1.00 94.62 311 VAL A O 1
ATOM 2363 N N . VAL A 1 312 ? -5.357 8.422 21.156 1.00 93.62 312 VAL A N 1
ATOM 2364 C CA . VAL A 1 312 ? -4.583 8.746 19.958 1.00 93.62 312 VAL A CA 1
ATOM 2365 C C . VAL A 1 312 ? -3.111 8.550 20.274 1.00 93.62 312 VAL A C 1
ATOM 2367 O O . VAL A 1 312 ? -2.643 8.944 21.345 1.00 93.62 312 VAL A O 1
ATOM 2370 N N . ALA A 1 313 ? -2.382 7.939 19.347 1.00 90.50 313 ALA A N 1
ATOM 2371 C CA . ALA A 1 313 ? -0.940 7.796 19.452 1.00 90.50 313 ALA A CA 1
ATOM 2372 C C . ALA A 1 313 ? -0.261 9.163 19.630 1.00 90.50 313 ALA A C 1
ATOM 2374 O O . ALA A 1 313 ? -0.549 10.095 18.880 1.00 90.50 313 ALA A O 1
ATOM 2375 N N . ALA A 1 314 ? 0.664 9.261 20.588 1.00 82.38 314 ALA A N 1
ATOM 2376 C CA . ALA A 1 314 ? 1.474 10.461 20.767 1.00 82.38 314 ALA A CA 1
ATOM 2377 C C . ALA A 1 314 ? 2.418 10.687 19.573 1.00 82.38 314 ALA A C 1
ATOM 2379 O O . ALA A 1 314 ? 2.910 9.727 18.971 1.00 82.38 314 ALA A O 1
ATOM 2380 N N . ASP A 1 315 ? 2.705 11.955 19.278 1.00 74.81 315 ASP A N 1
ATOM 2381 C CA . ASP A 1 315 ? 3.640 12.345 18.220 1.00 74.81 315 ASP A CA 1
ATOM 2382 C C . ASP A 1 315 ? 5.022 11.704 18.453 1.00 74.81 315 ASP A C 1
ATOM 2384 O O . ASP A 1 315 ? 5.563 11.732 19.562 1.00 74.81 315 ASP A O 1
ATOM 2388 N N . GLY A 1 316 ? 5.589 11.091 17.408 1.00 69.06 316 GLY A N 1
ATOM 2389 C CA . GLY A 1 316 ? 6.900 10.429 17.461 1.00 69.06 316 GLY A CA 1
ATOM 2390 C C . GLY A 1 316 ? 6.940 9.089 18.214 1.00 69.06 316 GLY A C 1
ATOM 2391 O O . GLY A 1 316 ? 8.020 8.523 18.391 1.00 69.06 316 GLY A O 1
ATOM 2392 N N . ALA A 1 317 ? 5.801 8.549 18.662 1.00 75.19 317 ALA A N 1
ATOM 2393 C CA . ALA A 1 317 ? 5.760 7.236 19.301 1.00 75.19 317 ALA A CA 1
ATOM 2394 C C . ALA A 1 317 ? 5.979 6.110 18.276 1.00 75.19 317 ALA A C 1
ATOM 2396 O O . ALA A 1 317 ? 5.152 5.887 17.392 1.00 75.19 317 ALA A O 1
ATOM 2397 N N . ALA A 1 318 ? 7.065 5.347 18.422 1.00 73.81 318 ALA A N 1
ATOM 2398 C CA . ALA A 1 318 ? 7.331 4.193 17.567 1.00 73.81 318 ALA A CA 1
ATOM 2399 C C . ALA A 1 318 ? 6.191 3.161 17.663 1.00 73.81 318 ALA A C 1
ATOM 2401 O O . ALA A 1 318 ? 5.921 2.617 18.735 1.00 73.81 318 ALA A O 1
ATOM 2402 N N . GLY A 1 319 ? 5.528 2.881 16.536 1.00 77.94 319 GLY A N 1
ATOM 2403 C CA . GLY A 1 319 ? 4.416 1.928 16.481 1.00 77.94 319 GLY A CA 1
ATOM 2404 C C . GLY A 1 319 ? 3.145 2.420 17.178 1.00 77.94 319 GLY A C 1
ATOM 2405 O O . GLY A 1 319 ? 2.452 1.613 17.800 1.00 77.94 319 GLY A O 1
ATOM 2406 N N . GLY A 1 320 ? 2.857 3.724 17.082 1.00 86.19 320 GLY A N 1
ATOM 2407 C CA . GLY A 1 320 ? 1.699 4.386 17.681 1.00 86.19 320 GLY A CA 1
ATOM 2408 C C . GLY A 1 320 ? 0.390 3.594 17.582 1.00 86.19 320 GLY A C 1
ATOM 2409 O O . GLY A 1 320 ? 0.130 2.895 16.602 1.00 86.19 320 GLY A O 1
ATOM 2410 N N . VAL A 1 321 ? -0.444 3.683 18.617 1.00 92.69 321 VAL A N 1
ATOM 2411 C CA . VAL A 1 321 ? -1.716 2.957 18.706 1.00 92.69 321 VAL A CA 1
ATOM 2412 C C . VAL A 1 321 ? -2.841 3.957 18.930 1.00 92.69 321 VAL A C 1
ATOM 2414 O O . VAL A 1 321 ? -2.813 4.707 19.901 1.00 92.69 321 VAL A O 1
ATOM 2417 N N . ASP A 1 322 ? -3.832 3.921 18.046 1.00 96.25 322 ASP A N 1
ATOM 2418 C CA . ASP A 1 322 ? -5.094 4.644 18.199 1.00 96.25 322 ASP A CA 1
ATOM 2419 C C . ASP A 1 322 ? -6.163 3.688 18.722 1.00 96.25 322 ASP A C 1
ATOM 2421 O O . ASP A 1 322 ? -6.034 2.473 18.554 1.00 96.25 322 ASP A O 1
ATOM 2425 N N . GLY A 1 323 ? -7.230 4.184 19.340 1.00 96.31 323 GLY A N 1
ATOM 2426 C CA . GLY A 1 323 ? -8.329 3.306 19.720 1.00 96.31 323 GLY A CA 1
ATOM 2427 C C . GLY A 1 323 ? -9.255 3.831 20.796 1.00 96.31 323 GLY A C 1
ATOM 2428 O O . GLY A 1 323 ? -9.386 5.034 21.013 1.00 96.31 323 GLY A O 1
ATOM 2429 N N . PHE A 1 324 ? -9.911 2.881 21.451 1.00 96.50 324 PHE A N 1
ATOM 2430 C CA . PHE A 1 324 ? -10.965 3.109 22.423 1.00 96.50 324 PHE A CA 1
ATOM 2431 C C . PHE A 1 324 ? -10.812 2.157 23.599 1.00 96.50 324 PHE A C 1
ATOM 2433 O O . PHE A 1 324 ? -10.575 0.966 23.395 1.00 96.50 324 PHE A O 1
ATOM 2440 N N . VAL A 1 325 ? -11.029 2.662 24.807 1.00 96.12 325 VAL A N 1
ATOM 2441 C CA . VAL A 1 325 ? -11.250 1.843 26.004 1.00 96.12 325 VAL A CA 1
ATOM 2442 C C . VAL A 1 325 ? -12.680 2.088 26.463 1.00 96.12 325 VAL A C 1
ATOM 2444 O O . VAL A 1 325 ? -13.107 3.233 26.577 1.00 96.12 325 VAL A O 1
ATOM 2447 N N . ILE A 1 326 ? -13.436 1.019 26.671 1.00 95.25 326 ILE A N 1
ATOM 2448 C CA . ILE A 1 326 ? -14.864 1.027 26.980 1.00 95.25 326 ILE A CA 1
ATOM 2449 C C . ILE A 1 326 ? -15.062 0.221 28.258 1.00 95.25 326 ILE A C 1
ATOM 2451 O O . ILE A 1 326 ? -14.536 -0.884 28.400 1.00 95.25 326 ILE A O 1
ATOM 2455 N N . GLY A 1 327 ? -15.850 0.745 29.184 1.00 92.50 327 GLY A N 1
ATOM 2456 C CA . GLY A 1 327 ? -16.172 0.020 30.402 1.00 92.50 327 GLY A CA 1
ATOM 2457 C C . GLY A 1 327 ? -17.310 0.656 31.184 1.00 92.50 327 GLY A C 1
ATOM 2458 O O . GLY A 1 327 ? -17.800 1.730 30.812 1.00 92.50 327 GLY A O 1
ATOM 2459 N N . PRO A 1 328 ? -17.734 0.004 32.278 1.00 90.19 328 PRO A N 1
ATOM 2460 C CA . PRO A 1 328 ? -18.691 0.599 33.188 1.00 90.19 328 PRO A CA 1
ATOM 2461 C C . PRO A 1 328 ? -18.116 1.896 33.751 1.00 90.19 328 PRO A C 1
ATOM 2463 O O . PRO A 1 328 ? -16.910 2.022 33.990 1.00 90.19 328 PRO A O 1
ATOM 2466 N N . ARG A 1 329 ? -18.992 2.866 33.987 1.00 82.56 329 ARG A N 1
ATOM 2467 C CA . ARG A 1 329 ? -18.607 4.108 34.638 1.00 82.56 329 ARG A CA 1
ATOM 2468 C C . ARG A 1 329 ? -18.054 3.785 36.015 1.00 82.56 329 ARG A C 1
ATOM 2470 O O . ARG A 1 329 ? -18.738 3.158 36.824 1.00 82.56 329 ARG A O 1
ATOM 2477 N N . ALA A 1 330 ? -16.820 4.213 36.274 1.00 69.69 330 ALA A N 1
ATOM 2478 C CA . ALA A 1 330 ? -16.236 4.080 37.597 1.00 69.69 330 ALA A CA 1
ATOM 2479 C C . ALA A 1 330 ? -17.171 4.758 38.604 1.00 69.69 330 ALA A C 1
ATOM 2481 O O . ALA A 1 330 ? -17.510 5.936 38.448 1.00 69.69 330 ALA A O 1
ATOM 2482 N N . SER A 1 331 ? -17.614 4.009 39.614 1.00 56.53 331 SER A N 1
ATOM 2483 C CA . SER A 1 331 ? -18.313 4.578 40.760 1.00 56.53 331 SER A CA 1
ATOM 2484 C C . SER A 1 331 ? -17.450 5.717 41.299 1.00 56.53 331 SER A C 1
ATOM 2486 O O . SER A 1 331 ? -16.264 5.503 41.561 1.00 56.53 331 SER A O 1
ATOM 2488 N N . ALA A 1 332 ? -18.008 6.925 41.422 1.00 46.91 332 ALA A N 1
ATOM 2489 C CA . ALA A 1 332 ? -17.309 7.989 42.131 1.00 46.91 332 ALA A CA 1
ATOM 2490 C C . ALA A 1 332 ? -16.935 7.455 43.532 1.00 46.91 332 ALA A C 1
ATOM 2492 O O . ALA A 1 332 ? -17.782 6.790 44.139 1.00 46.91 332 ALA A O 1
ATOM 2493 N N . PRO A 1 333 ? -15.682 7.647 43.982 1.00 45.84 333 PRO A N 1
ATOM 2494 C CA . PRO A 1 333 ? -15.200 7.094 45.244 1.00 45.84 333 PRO A CA 1
ATOM 2495 C C . PRO A 1 333 ? -16.008 7.562 46.457 1.00 45.84 333 PRO A C 1
ATOM 2497 O O . PRO A 1 333 ? -16.559 8.690 46.412 1.00 45.84 333 PRO A O 1
#

Nearest PDB structures (foldseek):
  5w5i-assembly1_C  TM=5.813E-01  e=4.060E+00  Homo sapiens
  5w5h-assembly1_C  TM=6.189E-01  e=8.714E+00  Homo sapiens
  2w2c-assembly1_B  TM=3.325E-01  e=5.948E+00  Homo sapiens

Sequence (333 aa):
MAALAGVVFGLALLASAPLGCSLRATHGDYDAYRSYRLADDQSARALAGATYLERYPEGVYAEEVRAALGAEEERFYAVRASSAAGLRDYLRVYPTGRHAAAAHAELQALSRRDAEDAAAVTRAREASEAAAAAALRAHRGFTRERLDLFLGVLLRVDTWGQPMEQVVQAHPELDRAFAADPRPVCDATRCTKTLRVSFALPTDEGGVVERVSQVVVVLTLDDERLLGAEVWLPGFGFSRWYELETRTAVDDEDPEARRAATSWALAEIAPMLQAALGESFTAGARPPLTSTRSHVPLLVLDAGGLSVDVVVAADGAAGGVDGFVIGPRASAP

Radius of gyration: 45.27 Å; Cα contacts (8 Å, |Δi|>4): 458; chains: 1; bounding box: 130×35×143 Å